Protein AF-A0A7S2HRG1-F1 (afdb_monomer_lite)

Radius of gyration: 26.43 Å; chains: 1; bounding box: 59×69×80 Å

Foldseek 3Di:
DLLVLLLVLLLVQLQPPPPLDDLVLCCVVVNPLCVVVVSQLSRLVVSLVVSVVQCPDPVNVPPVPPDPVSVVVSSVSSSLLSSLLRCVCQVVLLVLLQVLLVVCVVVLQVQLVLLVVLPDDDPVVVVVVVPDDDDDPDDPDPPPSPDPCSDPPHPVLVCSCCPPVRNSSNSSLVSNLVVLLLLLDAQVSVLVVLVVSLVSLLVVQVVCVVVVHDRDQSNPPVRDDSLVVVLVCLLPRNLSSLLSVCSSVVVCLSSLVSNLVNNVVSLVVCVVPVVDDPVVSVVSVVSSVVSVVSSVVSCVSSVNDDPDPDPPVPPPPPPPPPPPDDDDDDDDDDDDDDDDDD

Secondary structure (DSSP, 8-state):
-HHHHHHHHHHHHTTTT--S--HHHHHHTT-HHHHHTTTSSHHHHHHHHHHHHHHTSTT--TTTTS-HHHHHHHHHHHHHHHHTTSGGGHHHHHHHHHHHHHHTHHHHHHHHHHHHHHHSPPHHHHHHHHT--S-------------GGGPSSPHHHHHHHTSTTTHHHHHHHHHHHHHTTGGGS-HHHHHHHHHHHHHHHHHHHHHHHHTTPPPPGGG-TTT--HHHHHHHHIIIIIHHHHHHHHHHSGGGHHHHHHHHHHHHHHHHHHHHHS---HHHHHHHHHHHHHHHHHHHHHHHHTT-PPP-----------------------------------

InterPro domains:
  IPR002073 3'5'-cyclic nucleotide phosphodiesterase, catalytic domain [PF00233] (2-259)
  IPR002073 3'5'-cyclic nucleotide phosphodiesterase, catalytic domain [PS51845] (1-273)
  IPR003607 HD/PDEase domain [cd00077] (1-90)
  IPR023174 3'5'-cyclic nucleotide phosphodiesterase, conserved site [PS00126] (14-25)
  IPR036971 3'5'-cyclic nucleotide phosphodiesterase, catalytic domain superfamily [G3DSA:1.10.1300.10] (1-292)

pLDDT: mean 83.38, std 24.54, range [23.16, 98.81]

Sequence (342 aa):
NVERFALIVSAVCHDIGHPGLNNPFLVETSHDLAIRYNDRSPLENMHCARLFEIVSQPKSGVFDNLDKKEYKEARQVCIEAILHTDNKHHVECVRRLQMFGEMNSELLQRSQDLHLKSVRPGPDEEDAVLSRTFSDHGRQFDRQVSQPDMAWPPRELLDVMWSPEWRTPMRNALLHFADISNPVRPFEICKAWAVVILEEFFTQGDLAKQRGLPVVALHDREKTNLAFSQIGFIDFFAAPLVFAMVRVLSPLAELVEQLIANANAWAQEWRSEANASEEEFHNLMQRVRRLEDRAAHLLTVTGSGRRRSNITVTNSMALPGRRASYLGGSATRSRSRLSLES

Structure (mmCIF, N/CA/C/O backbone):
data_AF-A0A7S2HRG1-F1
#
_entry.id   AF-A0A7S2HRG1-F1
#
loop_
_atom_site.group_PDB
_atom_site.id
_atom_site.type_symbol
_atom_site.label_atom_id
_atom_site.label_alt_id
_atom_site.label_comp_id
_atom_site.label_asym_id
_atom_site.label_entity_id
_atom_site.label_seq_id
_atom_site.pdbx_PDB_ins_code
_atom_site.Cartn_x
_atom_site.Cartn_y
_atom_site.Cartn_z
_atom_site.occupancy
_atom_site.B_iso_or_equiv
_atom_site.auth_seq_id
_atom_site.auth_comp_id
_atom_site.auth_asym_id
_atom_site.auth_atom_id
_atom_site.pdbx_PDB_model_num
ATOM 1 N N . ASN A 1 1 ? -12.893 -4.429 21.451 1.00 82.88 1 ASN A N 1
ATOM 2 C CA . ASN A 1 1 ? -12.953 -5.598 20.545 1.00 82.88 1 ASN A CA 1
ATOM 3 C C . ASN A 1 1 ? -13.522 -5.199 19.179 1.00 82.88 1 ASN A C 1
ATOM 5 O O . ASN A 1 1 ? -12.907 -5.516 18.171 1.00 82.88 1 ASN A O 1
ATOM 9 N N . VAL A 1 2 ? -14.597 -4.398 19.150 1.00 95.19 2 VAL A N 1
ATOM 10 C CA . VAL A 1 2 ? -15.256 -3.854 17.941 1.00 95.19 2 VAL A CA 1
ATOM 11 C C . VAL A 1 2 ? -14.303 -3.276 16.888 1.00 95.19 2 VAL A C 1
ATOM 13 O O . VAL A 1 2 ? -14.357 -3.699 15.742 1.00 95.19 2 VAL A O 1
ATOM 16 N N . GLU A 1 3 ? -13.399 -2.362 17.252 1.00 94.62 3 GLU A N 1
ATOM 17 C CA . GLU A 1 3 ? -12.479 -1.743 16.280 1.00 94.62 3 GLU A CA 1
ATOM 18 C C . GLU A 1 3 ? -11.605 -2.758 15.525 1.00 94.62 3 GLU A C 1
ATOM 20 O O . GLU A 1 3 ? -11.459 -2.659 14.311 1.00 94.62 3 GLU A O 1
ATOM 25 N N . ARG A 1 4 ? -11.051 -3.760 16.223 1.00 94.88 4 ARG A N 1
ATOM 26 C CA . ARG A 1 4 ? -10.235 -4.810 15.586 1.00 94.88 4 ARG A CA 1
ATOM 27 C C . ARG A 1 4 ? -11.074 -5.639 14.621 1.00 94.88 4 ARG A C 1
ATOM 29 O O . ARG A 1 4 ? -10.639 -5.903 13.507 1.00 94.88 4 ARG A O 1
ATOM 36 N N . PHE A 1 5 ? -12.277 -6.017 15.048 1.00 96.88 5 PHE A N 1
ATOM 37 C CA . PHE A 1 5 ? -13.221 -6.749 14.210 1.00 96.88 5 PHE A CA 1
ATOM 38 C C . PHE A 1 5 ? -13.592 -5.955 12.951 1.00 96.88 5 PHE A C 1
ATOM 40 O O . PHE A 1 5 ? -13.484 -6.472 11.844 1.00 96.88 5 PHE A O 1
ATOM 47 N N . ALA A 1 6 ? -13.935 -4.676 13.108 1.00 97.81 6 ALA A N 1
ATOM 48 C CA . ALA A 1 6 ? -14.248 -3.782 12.001 1.00 97.81 6 ALA A CA 1
ATOM 49 C C . ALA A 1 6 ? -13.066 -3.615 11.034 1.00 97.81 6 ALA A C 1
ATOM 51 O O . ALA A 1 6 ? -13.270 -3.626 9.824 1.00 97.81 6 ALA A O 1
ATOM 52 N N . LEU A 1 7 ? -11.827 -3.531 11.533 1.00 97.62 7 LEU A N 1
ATOM 53 C CA . LEU A 1 7 ? -10.639 -3.447 10.680 1.00 97.62 7 LEU A CA 1
ATOM 54 C C . LEU A 1 7 ? -10.422 -4.724 9.852 1.00 97.62 7 LEU A C 1
ATOM 56 O O . LEU A 1 7 ? -10.063 -4.636 8.683 1.00 97.62 7 LEU A O 1
ATOM 60 N N . ILE A 1 8 ? -10.696 -5.903 10.421 1.00 97.88 8 ILE A N 1
ATOM 61 C CA . ILE A 1 8 ? -10.645 -7.177 9.683 1.00 97.88 8 ILE A CA 1
ATOM 62 C C . ILE A 1 8 ? -11.725 -7.210 8.597 1.00 97.88 8 ILE A C 1
ATOM 64 O O . ILE A 1 8 ? -11.431 -7.556 7.456 1.00 97.88 8 ILE A O 1
ATOM 68 N N . VAL A 1 9 ? -12.958 -6.802 8.918 1.00 97.81 9 VAL A N 1
ATOM 69 C CA . VAL A 1 9 ? -14.033 -6.690 7.916 1.00 97.81 9 VAL A CA 1
ATOM 70 C C . VAL A 1 9 ? -13.646 -5.699 6.812 1.00 97.81 9 VAL A C 1
ATOM 72 O O . VAL A 1 9 ? -13.860 -5.983 5.636 1.00 97.81 9 VAL A O 1
ATOM 75 N N . SER A 1 10 ? -13.016 -4.579 7.179 1.00 98.50 10 SER A N 1
ATOM 76 C CA . SER A 1 10 ? -12.501 -3.585 6.229 1.00 98.50 10 SER A CA 1
ATOM 77 C C . SER A 1 10 ? -11.474 -4.200 5.290 1.00 98.50 10 SER A C 1
ATOM 79 O O . SER A 1 10 ? -11.606 -4.046 4.086 1.00 98.50 10 SER A O 1
ATOM 81 N N . ALA A 1 11 ? -10.507 -4.957 5.816 1.00 98.38 11 ALA A N 1
ATOM 82 C CA . ALA A 1 11 ? -9.491 -5.622 5.005 1.00 98.38 11 ALA A CA 1
ATOM 83 C C . ALA A 1 11 ? -10.101 -6.580 3.972 1.00 98.38 11 ALA A C 1
ATOM 85 O O . ALA A 1 11 ? -9.680 -6.587 2.820 1.00 98.38 11 ALA A O 1
ATOM 86 N N . VAL A 1 12 ? -11.134 -7.336 4.355 1.00 97.69 12 VAL A N 1
ATOM 87 C CA . VAL A 1 12 ? -11.845 -8.244 3.438 1.00 97.69 12 VAL A CA 1
ATOM 88 C C . VAL A 1 12 ? -12.616 -7.482 2.353 1.00 97.69 12 VAL A C 1
ATOM 90 O O . VAL A 1 12 ? -12.783 -7.995 1.250 1.00 97.69 12 VAL A O 1
ATOM 93 N N . CYS A 1 13 ? -13.098 -6.275 2.653 1.00 98.06 13 CYS A N 1
ATOM 94 C CA . CYS A 1 13 ? -14.043 -5.558 1.797 1.00 98.06 13 CYS A CA 1
ATOM 95 C C . CYS A 1 13 ? -13.468 -4.316 1.109 1.00 98.06 13 CYS A C 1
ATOM 97 O O . CYS A 1 13 ? -14.214 -3.664 0.384 1.00 98.06 13 CYS A O 1
ATOM 99 N N . HIS A 1 14 ? -12.200 -3.963 1.334 1.00 98.50 14 HIS A N 1
ATOM 100 C CA . HIS A 1 14 ? -11.664 -2.671 0.895 1.00 98.50 14 HIS A CA 1
ATOM 101 C C . HIS A 1 14 ? -11.701 -2.471 -0.624 1.00 98.50 14 HIS A C 1
ATOM 103 O O . HIS A 1 14 ? -11.903 -1.337 -1.026 1.00 98.50 14 HIS A O 1
ATOM 109 N N . ASP A 1 15 ? -11.649 -3.554 -1.412 1.00 98.56 15 ASP A N 1
ATOM 110 C CA . ASP A 1 15 ? -11.740 -3.552 -2.885 1.00 98.56 15 ASP A CA 1
ATOM 111 C C . ASP A 1 15 ? -13.003 -4.251 -3.432 1.00 98.56 15 ASP A C 1
ATOM 113 O O . ASP A 1 15 ? -13.085 -4.669 -4.593 1.00 98.56 15 ASP A O 1
ATOM 117 N N . ILE A 1 16 ? -14.041 -4.431 -2.609 1.00 98.00 16 ILE A N 1
ATOM 118 C CA . ILE A 1 16 ? -15.222 -5.196 -3.026 1.00 98.00 16 ILE A CA 1
ATOM 119 C C . ILE A 1 16 ? -15.923 -4.563 -4.240 1.00 98.00 16 ILE A C 1
ATOM 121 O O . ILE A 1 16 ? -16.372 -3.418 -4.209 1.00 98.00 16 ILE A O 1
ATOM 125 N N . GLY A 1 17 ? -16.067 -5.340 -5.316 1.00 97.12 17 GLY A N 1
ATOM 126 C CA . GLY A 1 17 ? -16.706 -4.883 -6.553 1.00 97.12 17 GLY A CA 1
ATOM 127 C C . GLY A 1 17 ? -15.825 -4.007 -7.449 1.00 97.12 17 GLY A C 1
ATOM 128 O O . GLY A 1 17 ? -16.376 -3.325 -8.313 1.00 97.12 17 GLY A O 1
ATOM 129 N N . HIS A 1 18 ? -14.500 -4.001 -7.250 1.00 98.12 18 HIS A N 1
ATOM 130 C CA . HIS A 1 18 ? -13.553 -3.266 -8.093 1.00 98.12 18 HIS A CA 1
ATOM 131 C C . HIS A 1 18 ? -13.719 -3.621 -9.589 1.00 98.12 18 HIS A C 1
ATOM 133 O O . HIS A 1 18 ? -13.769 -4.804 -9.933 1.00 98.12 18 HIS A O 1
ATOM 139 N N . PRO A 1 19 ? -13.823 -2.626 -10.494 1.00 97.62 19 PRO A N 1
ATOM 140 C CA . PRO A 1 19 ? -14.056 -2.858 -11.922 1.00 97.62 19 PRO A CA 1
ATOM 141 C C . PRO A 1 19 ? -12.772 -3.110 -12.731 1.00 97.62 19 PRO A C 1
ATOM 143 O O . PRO A 1 19 ? -12.849 -3.233 -13.950 1.00 97.62 19 PRO A O 1
ATOM 146 N N . GLY A 1 20 ? -11.605 -3.134 -12.081 1.00 97.19 20 GLY A N 1
ATOM 147 C CA . GLY A 1 20 ? -10.302 -3.203 -12.751 1.00 97.19 20 GLY A CA 1
ATOM 148 C C . GLY A 1 20 ? -9.879 -1.874 -13.385 1.00 97.19 20 GLY A C 1
ATOM 149 O O . GLY A 1 20 ? -9.202 -1.864 -14.409 1.00 97.19 20 GLY A O 1
ATOM 150 N N . LEU A 1 21 ? -10.355 -0.750 -12.833 1.00 97.06 21 LEU A N 1
ATOM 151 C CA . LEU A 1 21 ? -10.049 0.603 -13.298 1.00 97.06 21 LEU A CA 1
ATOM 152 C C . LEU A 1 21 ? -9.655 1.476 -12.113 1.00 97.06 21 LEU A C 1
ATOM 154 O O . LEU A 1 21 ? -10.248 1.341 -11.051 1.00 97.06 21 LEU A O 1
ATOM 158 N N . ASN A 1 22 ? -8.741 2.421 -12.311 1.00 97.44 22 ASN A N 1
ATOM 159 C CA . ASN A 1 22 ? -8.308 3.351 -11.272 1.00 97.44 22 ASN A CA 1
ATOM 160 C C . ASN A 1 22 ? -9.153 4.638 -11.219 1.00 97.44 22 ASN A C 1
ATOM 162 O O . ASN A 1 22 ? -9.774 5.050 -12.202 1.00 97.44 22 ASN A O 1
ATOM 166 N N . ASN A 1 23 ? -9.137 5.310 -10.062 1.00 98.12 23 ASN A N 1
ATOM 167 C CA . ASN A 1 23 ? -9.877 6.557 -9.836 1.00 98.12 23 ASN A CA 1
ATOM 168 C C . ASN A 1 23 ? -9.623 7.633 -10.923 1.00 98.12 23 ASN A C 1
ATOM 170 O O . ASN A 1 23 ? -10.609 8.154 -11.448 1.00 98.12 23 ASN A O 1
ATOM 174 N N . PRO A 1 24 ? -8.371 7.954 -11.328 1.00 97.06 24 PRO A N 1
ATOM 175 C CA . PRO A 1 24 ? -8.119 8.909 -12.414 1.00 97.06 24 PRO A CA 1
ATOM 176 C C . PRO A 1 24 ? -8.825 8.571 -13.732 1.00 97.06 24 PRO A C 1
ATOM 178 O O . PRO A 1 24 ? -9.400 9.454 -14.362 1.00 97.06 24 PRO A O 1
ATOM 181 N N . PHE A 1 25 ? -8.829 7.298 -14.137 1.00 97.25 25 PHE A N 1
ATOM 182 C CA . PHE A 1 25 ? -9.504 6.860 -15.357 1.00 97.25 25 PHE A CA 1
ATOM 183 C C . PHE A 1 25 ? -11.027 7.013 -15.255 1.00 97.25 25 PHE A C 1
ATOM 185 O O . PHE A 1 25 ? -11.675 7.434 -16.216 1.00 97.25 25 PHE A O 1
ATOM 192 N N . LEU A 1 26 ? -11.612 6.708 -14.090 1.00 98.06 26 LEU A N 1
ATOM 193 C CA . LEU A 1 26 ? -13.045 6.908 -13.855 1.00 98.06 26 LEU A CA 1
ATOM 194 C C . LEU A 1 26 ? -13.442 8.383 -13.992 1.00 98.06 26 LEU A C 1
ATOM 196 O O . LEU A 1 26 ? -14.474 8.674 -14.592 1.00 98.06 26 LEU A O 1
ATOM 200 N N . VAL A 1 27 ? -12.621 9.295 -13.464 1.00 97.38 27 VAL A N 1
ATOM 201 C CA . VAL A 1 27 ? -12.847 10.747 -13.551 1.00 97.38 27 VAL A CA 1
ATOM 202 C C . VAL A 1 27 ? -12.727 11.230 -14.996 1.00 97.38 27 VAL A C 1
ATOM 204 O O . VAL A 1 27 ? -13.659 11.843 -15.512 1.00 97.38 27 VAL A O 1
ATOM 207 N N . GLU A 1 28 ? -11.638 10.880 -15.686 1.00 96.38 28 GLU A N 1
ATOM 208 C CA . GLU A 1 28 ? -11.394 11.293 -17.079 1.00 96.38 28 GLU A CA 1
ATOM 209 C C . GLU A 1 28 ? -12.514 10.832 -18.024 1.00 96.38 28 GLU A C 1
ATOM 211 O O . GLU A 1 28 ? -12.914 11.539 -18.946 1.00 96.38 28 GLU A O 1
ATOM 216 N N . THR A 1 29 ? -13.070 9.645 -17.775 1.00 96.31 29 THR A N 1
ATOM 217 C CA . THR A 1 29 ? -14.143 9.074 -18.600 1.00 96.31 29 THR A CA 1
ATOM 218 C C . THR A 1 29 ? -15.549 9.474 -18.163 1.00 96.31 29 THR A C 1
ATOM 220 O O . THR A 1 29 ? -16.513 8.981 -18.750 1.00 96.31 29 THR A O 1
ATOM 223 N N . SER A 1 30 ? -15.690 10.347 -17.155 1.00 97.25 30 SER A N 1
ATOM 224 C CA . SER A 1 30 ? -16.987 10.710 -16.561 1.00 97.25 30 SER A CA 1
ATOM 225 C C . SER A 1 30 ? -17.821 9.479 -16.185 1.00 97.25 30 SER A C 1
ATOM 227 O O . SER A 1 30 ? -19.027 9.423 -16.416 1.00 97.25 30 SER A O 1
ATOM 229 N N . HIS A 1 31 ? -17.165 8.453 -15.642 1.00 98.00 31 HIS A N 1
ATOM 230 C CA . HIS A 1 31 ? -17.820 7.216 -15.244 1.00 98.00 31 HIS A CA 1
ATOM 231 C C . HIS A 1 31 ? -18.877 7.482 -14.158 1.00 98.00 31 HIS A C 1
ATOM 233 O O . HIS A 1 31 ? -18.674 8.326 -13.285 1.00 98.00 31 HIS A O 1
ATOM 239 N N . ASP A 1 32 ? -19.964 6.704 -14.133 1.00 98.25 32 ASP A N 1
ATOM 240 C CA . ASP A 1 32 ? -21.071 6.874 -13.176 1.00 98.25 32 ASP A CA 1
ATOM 241 C C . ASP A 1 32 ? -20.614 6.955 -11.712 1.00 98.25 32 ASP A C 1
ATOM 243 O O . ASP A 1 32 ? -21.184 7.699 -10.915 1.00 98.25 32 ASP A O 1
ATOM 247 N N . LEU A 1 33 ? -19.578 6.192 -11.344 1.00 98.38 33 LEU A N 1
ATOM 248 C CA . LEU A 1 33 ? -18.979 6.245 -10.004 1.00 98.38 33 LEU A CA 1
ATOM 249 C C . LEU A 1 33 ? -18.294 7.588 -9.724 1.00 98.38 33 LEU A C 1
ATOM 251 O O . LEU A 1 33 ? -18.457 8.123 -8.630 1.00 98.38 33 LEU A O 1
ATOM 255 N N . ALA A 1 34 ? -17.560 8.136 -10.694 1.00 98.44 34 ALA A N 1
ATOM 256 C CA . ALA A 1 34 ? -16.901 9.431 -10.553 1.00 98.44 34 ALA A CA 1
ATOM 257 C C . ALA A 1 34 ? -17.935 10.548 -10.376 1.00 98.44 34 ALA A C 1
ATOM 259 O O . ALA A 1 34 ? -17.867 11.293 -9.401 1.00 98.44 34 ALA A O 1
ATOM 260 N N . ILE A 1 35 ? -18.986 10.551 -11.207 1.00 98.38 35 ILE A N 1
ATOM 261 C CA . ILE A 1 35 ? -20.114 11.486 -11.087 1.00 98.38 35 ILE A CA 1
ATOM 262 C C . ILE A 1 35 ? -20.800 11.341 -9.722 1.00 98.38 35 ILE A C 1
ATOM 264 O O . ILE A 1 35 ? -20.992 12.323 -9.006 1.00 98.38 35 ILE A O 1
ATOM 268 N N . ARG A 1 36 ? -21.149 10.110 -9.323 1.00 98.44 36 ARG A N 1
ATOM 269 C CA . ARG A 1 36 ? -21.868 9.831 -8.068 1.00 98.44 36 ARG A CA 1
ATOM 270 C C . ARG A 1 36 ? -21.105 10.298 -6.832 1.00 98.44 36 ARG A C 1
ATOM 272 O O . ARG A 1 36 ? -21.725 10.784 -5.887 1.00 98.44 36 ARG A O 1
ATOM 279 N N . TYR A 1 37 ? -19.785 10.136 -6.831 1.00 98.38 37 TYR A N 1
ATOM 280 C CA . TY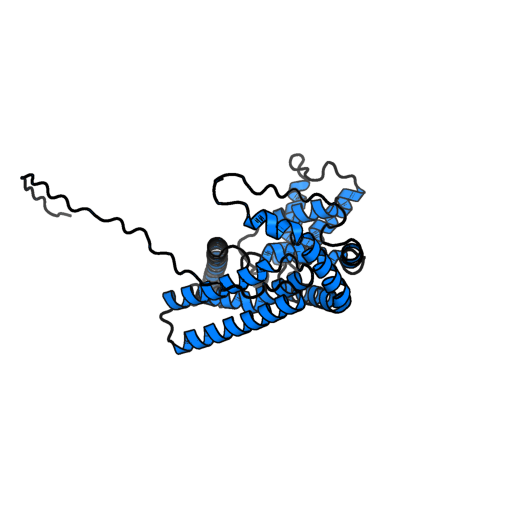R A 1 37 ? -18.925 10.488 -5.701 1.00 98.38 37 TYR A CA 1
ATOM 281 C C . TYR A 1 37 ? -18.157 11.797 -5.908 1.00 98.38 37 TYR A C 1
ATOM 283 O O . TYR A 1 37 ? -17.271 12.118 -5.116 1.00 98.38 37 TYR A O 1
ATOM 291 N N . ASN A 1 38 ? -18.555 12.600 -6.900 1.00 98.25 38 ASN A N 1
ATOM 292 C CA . ASN A 1 38 ? -18.013 13.930 -7.183 1.00 98.25 38 ASN A CA 1
ATOM 293 C C . ASN A 1 38 ? -16.477 13.926 -7.266 1.00 98.25 38 ASN A C 1
ATOM 295 O O . ASN A 1 38 ? -15.819 14.745 -6.621 1.00 98.25 38 ASN A O 1
ATOM 299 N N . ASP A 1 39 ? -15.922 12.939 -7.972 1.00 98.31 39 ASP A N 1
ATOM 300 C CA . ASP A 1 39 ? -14.485 12.725 -8.196 1.00 98.31 39 ASP A CA 1
ATOM 301 C C . ASP A 1 39 ? -13.643 12.515 -6.919 1.00 98.31 39 ASP A C 1
ATOM 303 O O . ASP A 1 39 ? -12.411 12.510 -6.953 1.00 98.31 39 ASP A O 1
ATOM 307 N N . ARG A 1 40 ? -14.281 12.315 -5.758 1.00 97.69 40 ARG A N 1
ATOM 308 C CA . ARG A 1 40 ? -13.602 12.147 -4.465 1.00 97.69 40 ARG A CA 1
ATOM 309 C C . ARG A 1 40 ? -13.586 10.685 -4.051 1.00 97.69 40 ARG A C 1
ATOM 311 O O . ARG A 1 40 ? -14.569 10.206 -3.500 1.00 97.69 40 ARG A O 1
ATOM 318 N N . SER A 1 41 ? -12.456 10.009 -4.261 1.00 98.06 41 SER A N 1
ATOM 319 C CA . SER A 1 41 ? -12.304 8.568 -3.976 1.00 98.06 41 SER A CA 1
ATOM 320 C C . SER A 1 41 ? -13.484 7.728 -4.501 1.00 98.06 41 SER A C 1
ATOM 322 O O . SER A 1 41 ? -14.197 7.119 -3.693 1.00 98.06 41 SER A O 1
ATOM 324 N N . PRO A 1 42 ? -13.802 7.774 -5.815 1.00 98.69 42 PRO A N 1
ATOM 325 C CA . PRO A 1 42 ? -14.962 7.059 -6.346 1.00 98.69 42 PRO A CA 1
ATOM 326 C C . PRO A 1 42 ? -15.005 5.565 -6.005 1.00 98.69 42 PRO A C 1
ATOM 328 O O . PRO A 1 42 ? -16.067 5.059 -5.637 1.00 98.69 42 PRO A O 1
ATOM 331 N N . LEU A 1 43 ? -13.871 4.868 -6.108 1.00 98.81 43 LEU A N 1
ATOM 332 C CA . LEU A 1 43 ? -13.765 3.438 -5.817 1.00 98.81 43 LEU A CA 1
ATOM 333 C C . LEU A 1 43 ? -13.953 3.153 -4.330 1.00 98.81 43 LEU A C 1
ATOM 335 O O . LEU A 1 43 ? -14.834 2.384 -3.964 1.00 98.81 43 LEU A O 1
ATOM 339 N N . GLU A 1 44 ? -13.233 3.848 -3.455 1.00 98.75 44 GLU A N 1
ATOM 340 C CA . GLU A 1 44 ? -13.265 3.574 -2.017 1.00 98.75 44 GLU A CA 1
ATOM 341 C C . GLU A 1 44 ? -14.638 3.902 -1.406 1.00 98.75 44 GLU A C 1
ATOM 343 O O . GLU A 1 44 ? -15.131 3.183 -0.529 1.00 98.75 44 GLU A O 1
ATOM 348 N N . ASN A 1 45 ? -15.326 4.932 -1.917 1.00 98.69 45 ASN A N 1
ATOM 349 C CA . ASN A 1 45 ? -16.723 5.187 -1.558 1.00 98.69 45 ASN A CA 1
ATOM 350 C C . ASN A 1 45 ? -17.669 4.085 -2.057 1.00 98.69 45 ASN A C 1
ATOM 352 O O . ASN A 1 45 ? -18.615 3.726 -1.349 1.00 98.69 45 ASN A O 1
ATOM 356 N N . MET A 1 46 ? -17.431 3.549 -3.257 1.00 98.69 46 MET A N 1
ATOM 357 C CA . MET A 1 46 ? -18.196 2.426 -3.796 1.00 98.69 46 MET A CA 1
ATOM 358 C C . MET A 1 46 ? -17.989 1.162 -2.953 1.00 98.69 46 MET A C 1
ATOM 360 O O . MET A 1 46 ? -18.981 0.547 -2.561 1.00 98.69 46 MET A O 1
ATOM 364 N N . HIS A 1 47 ? -16.749 0.829 -2.584 1.00 98.75 47 HIS A N 1
ATOM 365 C CA . HIS A 1 47 ? -16.420 -0.308 -1.718 1.00 98.75 47 HIS A CA 1
ATOM 366 C C . HIS A 1 47 ? -17.128 -0.199 -0.359 1.00 98.75 47 HIS A C 1
ATOM 368 O O . HIS A 1 47 ? -17.797 -1.140 0.080 1.00 98.75 47 HIS A O 1
ATOM 374 N N . CYS A 1 48 ? -17.107 0.990 0.259 1.00 98.56 48 CYS A N 1
ATOM 375 C CA . CYS A 1 48 ? -17.875 1.273 1.475 1.00 98.56 48 CYS A CA 1
ATOM 376 C C . CYS A 1 48 ? -19.383 1.064 1.274 1.00 98.56 48 CYS A C 1
ATOM 378 O O . CYS A 1 48 ? -20.037 0.402 2.083 1.00 98.56 48 CYS A O 1
ATOM 380 N N . ALA A 1 49 ? -19.958 1.641 0.216 1.00 98.25 49 ALA A N 1
ATOM 381 C CA . ALA A 1 49 ? -21.386 1.529 -0.061 1.00 98.25 49 ALA A CA 1
ATOM 382 C C . ALA A 1 49 ? -21.801 0.066 -0.267 1.00 98.25 49 ALA A C 1
ATOM 384 O O . ALA A 1 49 ? -22.791 -0.377 0.314 1.00 98.25 49 ALA A O 1
ATOM 385 N N . ARG A 1 50 ? -21.004 -0.695 -1.022 1.00 98.00 50 ARG A N 1
ATOM 386 C CA . ARG A 1 50 ? -21.244 -2.105 -1.321 1.00 98.00 50 ARG A CA 1
ATOM 387 C C . ARG A 1 50 ? -21.163 -2.988 -0.078 1.00 98.00 50 ARG A C 1
ATOM 389 O O . ARG A 1 50 ? -22.038 -3.832 0.105 1.00 98.00 50 ARG A O 1
ATOM 396 N N . LEU A 1 51 ? -20.175 -2.775 0.795 1.00 97.75 51 LEU A N 1
ATOM 397 C CA . LEU A 1 51 ? -20.098 -3.462 2.089 1.00 97.75 51 LEU A CA 1
ATOM 398 C C . LEU A 1 51 ? -21.420 -3.317 2.857 1.00 97.75 51 LEU A C 1
ATOM 400 O O . LEU A 1 51 ? -22.007 -4.308 3.288 1.00 97.75 51 LEU A O 1
ATOM 404 N N . PHE A 1 52 ? -21.925 -2.091 2.996 1.00 97.25 52 PHE A N 1
ATOM 405 C CA . PHE A 1 52 ? -23.132 -1.858 3.789 1.00 97.25 52 PHE A CA 1
ATOM 406 C C . PHE A 1 52 ? -24.438 -2.200 3.073 1.00 97.25 52 PHE A C 1
ATOM 408 O O . PHE A 1 52 ? -25.421 -2.498 3.747 1.00 97.25 52 PHE A O 1
ATOM 415 N N . GLU A 1 53 ? -24.451 -2.225 1.741 1.00 96.19 53 GLU A N 1
ATOM 416 C CA . GLU A 1 53 ? -25.535 -2.832 0.967 1.00 96.19 53 GLU A CA 1
ATOM 417 C C . GLU A 1 53 ? -25.641 -4.329 1.289 1.00 96.19 53 GLU A C 1
ATOM 419 O O . GLU A 1 53 ? -26.720 -4.802 1.640 1.00 96.19 53 GLU A O 1
ATOM 424 N N . ILE A 1 54 ? -24.525 -5.065 1.245 1.00 95.50 54 ILE A N 1
ATOM 425 C CA . ILE A 1 54 ? -24.491 -6.507 1.533 1.00 95.50 54 ILE A CA 1
ATOM 426 C C . ILE A 1 54 ? -24.903 -6.780 2.978 1.00 95.50 54 ILE A C 1
ATOM 428 O O . ILE A 1 54 ? -25.789 -7.590 3.221 1.00 95.50 54 ILE A O 1
ATOM 432 N N . VAL A 1 55 ? -24.313 -6.065 3.934 1.00 94.44 55 VAL A N 1
ATOM 433 C CA . VAL A 1 55 ? -24.613 -6.218 5.367 1.00 94.44 55 VAL A CA 1
ATOM 434 C C . VAL A 1 55 ? -26.077 -5.913 5.700 1.00 94.44 55 VAL A C 1
ATOM 436 O O . VAL A 1 55 ? -26.607 -6.463 6.658 1.00 94.44 55 VAL A O 1
ATOM 439 N N . SER A 1 56 ? -26.752 -5.060 4.921 1.00 91.44 56 SER A N 1
ATOM 440 C CA . SER A 1 56 ? -28.179 -4.774 5.123 1.00 91.44 56 SER A CA 1
ATOM 441 C C . SER A 1 56 ? -29.102 -5.940 4.743 1.00 91.44 56 SER A C 1
ATOM 443 O O . SER A 1 56 ? -30.288 -5.929 5.081 1.00 91.44 56 SER A O 1
ATOM 445 N N . GLN A 1 57 ? -28.581 -6.954 4.046 1.00 94.44 57 GLN A N 1
ATOM 446 C CA . GLN A 1 57 ? -29.355 -8.121 3.645 1.00 94.44 57 GLN A CA 1
ATOM 447 C C . GLN A 1 57 ? -29.533 -9.084 4.832 1.00 94.44 57 GLN A C 1
ATOM 449 O O . GLN A 1 57 ? -28.550 -9.413 5.499 1.00 94.44 57 GLN A O 1
ATOM 454 N N . PRO A 1 58 ? -30.736 -9.657 5.048 1.00 89.06 58 PRO A N 1
ATOM 455 C CA . PRO A 1 58 ? -31.019 -10.520 6.204 1.00 89.06 58 PRO A CA 1
ATOM 456 C C . PRO A 1 58 ? -30.128 -11.762 6.357 1.00 89.06 58 PRO A C 1
ATOM 458 O O . PRO A 1 58 ? -30.123 -12.388 7.409 1.00 89.06 58 PRO A O 1
ATOM 461 N N . LYS A 1 59 ? -29.421 -12.173 5.297 1.00 90.06 59 LYS A N 1
ATOM 462 C CA . LYS A 1 59 ? -28.566 -13.371 5.285 1.00 90.06 59 LYS A CA 1
ATOM 463 C C . LYS A 1 59 ? -27.081 -13.070 5.531 1.00 90.06 59 LYS A C 1
ATOM 465 O O . LYS A 1 59 ? -26.287 -14.005 5.567 1.00 90.06 59 LYS A O 1
ATOM 470 N N . SER A 1 60 ? -26.700 -11.800 5.675 1.00 88.19 60 SER A N 1
ATOM 471 C CA . SER A 1 60 ? -25.300 -11.340 5.647 1.00 88.19 60 SER A CA 1
ATOM 472 C C . SER A 1 60 ? -24.921 -10.510 6.879 1.00 88.19 60 SER A C 1
ATOM 474 O O . SER A 1 60 ? -24.072 -9.620 6.815 1.00 88.19 60 SER A O 1
ATOM 476 N N . GLY A 1 61 ? -25.540 -10.824 8.014 1.00 85.69 61 GLY A N 1
ATOM 477 C CA . GLY A 1 61 ? -25.444 -10.099 9.276 1.00 85.69 61 GLY A CA 1
ATOM 478 C C . GLY A 1 61 ? -24.137 -10.280 10.051 1.00 85.69 61 GLY A C 1
ATOM 479 O O . GLY A 1 61 ? -24.134 -10.712 11.201 1.00 85.69 61 GLY A O 1
ATOM 480 N N . VAL A 1 62 ? -22.997 -9.922 9.451 1.00 94.12 62 VAL A N 1
ATOM 481 C CA . VAL A 1 62 ? -21.677 -9.976 10.118 1.00 94.12 62 VAL A CA 1
ATOM 482 C C . VAL A 1 62 ? -21.615 -9.105 11.386 1.00 94.12 62 VAL A C 1
ATOM 484 O O . VAL A 1 62 ? -20.780 -9.338 12.255 1.00 94.12 62 VAL A O 1
ATOM 487 N N . PHE A 1 63 ? -22.524 -8.133 11.522 1.00 95.62 63 PHE A N 1
ATOM 488 C CA . PHE A 1 63 ? -22.632 -7.237 12.674 1.00 95.62 63 PHE A CA 1
ATOM 489 C C . PHE A 1 63 ? -23.874 -7.479 13.553 1.00 95.62 63 PHE A C 1
ATOM 491 O O . PHE A 1 63 ? -24.127 -6.672 14.441 1.00 95.62 63 PHE A O 1
ATOM 498 N N . ASP A 1 64 ? -24.635 -8.562 13.355 1.00 93.75 64 ASP A N 1
ATOM 499 C CA . ASP A 1 64 ? -25.925 -8.781 14.045 1.00 93.75 64 ASP A CA 1
ATOM 500 C C . ASP A 1 64 ? -25.805 -8.887 15.571 1.00 93.75 64 ASP A C 1
ATOM 502 O O . ASP A 1 64 ? -26.738 -8.561 16.300 1.00 93.75 64 ASP A O 1
ATOM 506 N N . ASN A 1 65 ? -24.643 -9.326 16.059 1.00 93.44 65 ASN A N 1
ATOM 507 C CA . ASN A 1 65 ? -24.368 -9.451 17.491 1.00 93.44 65 ASN A CA 1
ATOM 508 C C . ASN A 1 65 ? -23.854 -8.151 18.131 1.00 93.44 65 ASN A C 1
ATOM 510 O O . ASN A 1 65 ? -23.550 -8.154 19.321 1.00 93.44 65 ASN A O 1
ATOM 514 N N . LEU A 1 66 ? -23.707 -7.069 17.359 1.00 96.12 66 LEU A N 1
ATOM 515 C CA . LEU A 1 66 ? -23.292 -5.771 17.882 1.00 96.12 66 LEU A CA 1
ATOM 516 C C . LEU A 1 66 ? -24.509 -4.981 18.352 1.00 96.12 66 LEU A C 1
ATOM 518 O O . LEU A 1 66 ? -25.522 -4.891 17.655 1.00 96.12 66 LEU A O 1
ATOM 522 N N . ASP A 1 67 ? -24.386 -4.332 19.507 1.00 96.81 67 ASP A N 1
ATOM 523 C CA . ASP A 1 67 ? -25.395 -3.361 19.908 1.00 96.81 67 ASP A CA 1
ATOM 524 C C . ASP A 1 67 ? -25.373 -2.114 18.994 1.00 96.81 67 ASP A C 1
ATOM 526 O O . ASP A 1 67 ? -24.491 -1.907 18.154 1.00 96.81 67 ASP A O 1
ATOM 530 N N . LYS A 1 68 ? -26.357 -1.222 19.153 1.00 96.94 68 LYS A N 1
ATOM 531 C CA . LYS A 1 68 ? -26.478 -0.018 18.313 1.00 96.94 68 LYS A CA 1
ATOM 532 C C . LYS A 1 68 ? -25.250 0.904 18.381 1.00 96.94 68 LYS A C 1
ATOM 534 O O . LYS A 1 68 ? -24.936 1.578 17.395 1.00 96.94 68 LYS A O 1
ATOM 539 N N . LYS A 1 69 ? -24.592 0.997 19.539 1.00 97.81 69 LYS A N 1
ATOM 540 C CA . LYS A 1 69 ? -23.400 1.829 19.744 1.00 97.81 69 LYS A CA 1
ATOM 541 C C . LYS A 1 69 ? -22.186 1.166 19.095 1.00 97.81 69 LYS A C 1
ATOM 543 O O . LYS A 1 69 ? -21.461 1.841 18.367 1.00 97.81 69 LYS A O 1
ATOM 548 N N . GLU A 1 70 ? -22.013 -0.132 19.306 1.00 97.75 70 GLU A N 1
ATOM 549 C CA . GLU A 1 70 ? -20.947 -0.935 18.712 1.00 97.75 70 GLU A CA 1
ATOM 550 C C . GLU A 1 70 ? -21.049 -0.971 17.186 1.00 97.75 70 GLU A C 1
ATOM 552 O O . GLU A 1 70 ? -20.052 -0.757 16.504 1.00 97.75 70 GLU A O 1
ATOM 557 N N . TYR A 1 71 ? -22.250 -1.141 16.626 1.00 97.19 71 TYR A N 1
ATOM 558 C CA . TYR A 1 71 ? -22.467 -1.074 15.181 1.00 97.19 71 TYR A CA 1
ATOM 559 C C . TYR A 1 71 ? -22.080 0.294 14.609 1.00 97.19 71 TYR A C 1
ATOM 561 O O . TYR A 1 71 ? -21.437 0.376 13.563 1.00 97.19 71 TYR A O 1
ATOM 569 N N . LYS A 1 72 ? -22.437 1.388 15.298 1.00 97.62 72 LYS A N 1
ATOM 570 C CA . LYS A 1 72 ? -22.061 2.742 14.870 1.00 97.62 72 LYS A CA 1
ATOM 571 C C . LYS A 1 72 ? -20.539 2.920 14.858 1.00 97.62 72 LYS A C 1
ATOM 573 O O . LYS A 1 72 ? -20.015 3.483 13.899 1.00 97.62 72 LYS A O 1
ATOM 578 N N . GLU A 1 73 ? -19.852 2.429 15.888 1.00 97.56 73 GLU A N 1
ATOM 579 C CA . GLU A 1 73 ? -18.387 2.437 15.967 1.00 97.56 73 GLU A CA 1
ATOM 580 C C . GLU A 1 73 ? -17.764 1.585 14.852 1.00 97.56 73 GLU A C 1
ATOM 582 O O . GLU A 1 73 ? -16.919 2.078 14.108 1.00 97.56 73 GLU A O 1
ATOM 587 N N . ALA A 1 74 ? -18.227 0.345 14.669 1.00 98.06 74 ALA A N 1
ATOM 588 C CA . ALA A 1 74 ? -17.746 -0.550 13.620 1.00 98.06 74 ALA A CA 1
ATOM 589 C C . ALA A 1 74 ? -17.919 0.064 12.229 1.00 98.06 74 ALA A C 1
ATOM 591 O O . ALA A 1 74 ? -16.990 0.053 11.420 1.00 98.06 74 ALA A O 1
ATOM 592 N N . ARG A 1 75 ? -19.090 0.656 11.965 1.00 98.06 75 ARG A N 1
ATOM 593 C CA . ARG A 1 75 ? -19.380 1.336 10.704 1.00 98.06 75 ARG A CA 1
ATOM 594 C C . ARG A 1 75 ? -18.423 2.496 10.458 1.00 98.06 75 ARG A C 1
ATOM 596 O O . ARG A 1 75 ? -17.910 2.620 9.350 1.00 98.06 75 ARG A O 1
ATOM 603 N N . GLN A 1 76 ? -18.188 3.330 11.469 1.00 98.12 76 GLN A N 1
ATOM 604 C CA . GLN A 1 76 ? -17.259 4.451 11.361 1.00 98.12 76 GLN A CA 1
ATOM 605 C C . GLN A 1 76 ? -15.837 3.966 11.060 1.00 98.12 76 GLN A C 1
ATOM 607 O O . GLN A 1 76 ? -15.212 4.471 10.132 1.00 98.12 76 GLN A O 1
ATOM 612 N N . VAL A 1 77 ? -15.363 2.947 11.784 1.00 98.19 77 VAL A N 1
ATOM 613 C CA . VAL A 1 77 ? -14.045 2.343 11.554 1.00 98.19 77 VAL A CA 1
ATOM 614 C C . VAL A 1 77 ? -13.922 1.814 10.126 1.00 98.19 77 VAL A C 1
ATOM 616 O O . VAL A 1 77 ? -12.924 2.105 9.476 1.00 98.19 77 VAL A O 1
ATOM 619 N N . CYS A 1 78 ? -14.931 1.092 9.623 1.00 98.62 78 CYS A N 1
ATOM 620 C CA . CYS A 1 78 ? -14.881 0.540 8.269 1.00 98.62 78 CYS A CA 1
ATOM 621 C C . CYS A 1 78 ? -14.795 1.626 7.200 1.00 98.62 78 CYS A C 1
ATOM 623 O O . CYS A 1 78 ? -13.951 1.550 6.314 1.00 98.62 78 CYS A O 1
ATOM 625 N N . ILE A 1 79 ? -15.642 2.654 7.303 1.00 98.56 79 ILE A N 1
ATOM 626 C CA . ILE A 1 79 ? -15.653 3.761 6.341 1.00 98.56 79 ILE A CA 1
ATOM 627 C C . ILE A 1 79 ? -14.310 4.491 6.359 1.00 98.56 79 ILE A C 1
ATOM 629 O O . ILE A 1 79 ? -13.718 4.724 5.312 1.00 98.56 79 ILE A O 1
ATOM 633 N N . GLU A 1 80 ? -13.808 4.838 7.545 1.00 97.94 80 GLU A N 1
ATOM 634 C CA . GLU A 1 80 ? -12.544 5.563 7.665 1.00 97.94 80 GLU A CA 1
ATOM 635 C C . GLU A 1 80 ? -11.352 4.745 7.157 1.00 97.94 80 GLU A C 1
ATOM 637 O O . GLU A 1 80 ? -10.484 5.315 6.500 1.00 97.94 80 GLU A O 1
ATOM 642 N N . ALA A 1 81 ? -11.303 3.444 7.461 1.00 98.38 81 ALA A N 1
ATOM 643 C CA . ALA A 1 81 ? -10.204 2.573 7.061 1.00 98.38 81 ALA A CA 1
ATOM 644 C C . ALA A 1 81 ? -10.192 2.331 5.545 1.00 98.38 81 ALA A C 1
ATOM 646 O O . ALA A 1 81 ? -9.149 2.515 4.928 1.00 98.38 81 ALA A O 1
ATOM 647 N N . ILE A 1 82 ? -11.342 1.992 4.945 1.00 98.75 82 ILE A N 1
ATOM 648 C CA . ILE A 1 82 ? -11.458 1.752 3.497 1.00 98.75 82 ILE A CA 1
ATOM 649 C C . ILE A 1 82 ? -11.191 3.040 2.710 1.00 98.75 82 ILE A C 1
ATOM 651 O O . ILE A 1 82 ? -10.438 3.023 1.753 1.00 98.75 82 ILE A O 1
ATOM 655 N N . LEU A 1 83 ? -11.716 4.198 3.129 1.00 98.50 83 LEU A N 1
ATOM 656 C CA . LEU A 1 83 ? -11.413 5.457 2.430 1.00 98.50 83 LEU A CA 1
ATOM 657 C C . LEU A 1 83 ? -9.918 5.818 2.448 1.00 98.50 83 LEU A C 1
ATOM 659 O O . LEU A 1 83 ? -9.461 6.550 1.575 1.00 98.50 83 LEU A O 1
ATOM 663 N N . HIS A 1 84 ? -9.158 5.329 3.431 1.00 97.88 84 HIS A N 1
ATOM 664 C CA . HIS A 1 84 ? -7.718 5.572 3.518 1.00 97.88 84 HIS A CA 1
ATOM 665 C C . HIS A 1 84 ? -6.863 4.620 2.675 1.00 97.88 84 HIS A C 1
ATOM 667 O O . HIS A 1 84 ? -5.660 4.865 2.604 1.00 97.88 84 HIS A O 1
ATOM 673 N N . THR A 1 85 ? -7.440 3.597 2.032 1.00 98.44 85 THR A N 1
ATOM 674 C CA . THR A 1 85 ? -6.707 2.780 1.046 1.00 98.44 85 THR A CA 1
ATOM 675 C C . THR A 1 85 ? -6.548 3.504 -0.294 1.00 98.44 85 THR A C 1
ATOM 677 O O . THR A 1 85 ? -5.700 3.126 -1.096 1.00 98.44 85 THR A O 1
ATOM 680 N N . ASP A 1 86 ? -7.267 4.616 -0.519 1.00 98.50 86 ASP A N 1
ATOM 681 C CA . ASP A 1 86 ? -7.013 5.495 -1.665 1.00 98.50 86 ASP A CA 1
ATOM 682 C C . ASP A 1 86 ? -5.558 5.987 -1.627 1.00 98.50 86 ASP A C 1
ATOM 684 O O . ASP A 1 86 ? -5.130 6.716 -0.721 1.00 98.50 86 ASP A O 1
ATOM 688 N N . ASN A 1 87 ? -4.797 5.631 -2.662 1.00 96.88 87 ASN A N 1
ATOM 689 C CA . ASN A 1 87 ? -3.375 5.932 -2.772 1.00 96.88 87 ASN A CA 1
ATOM 690 C C . ASN A 1 87 ? -3.040 7.433 -2.721 1.00 96.88 87 ASN A C 1
ATOM 692 O O . ASN A 1 87 ? -1.893 7.782 -2.424 1.00 96.88 87 ASN A O 1
ATOM 696 N N . LYS A 1 88 ? -4.005 8.349 -2.900 1.00 96.81 88 LYS A N 1
ATOM 697 C CA . LYS A 1 88 ? -3.784 9.784 -2.638 1.00 96.81 88 LYS A CA 1
ATOM 698 C C . LYS A 1 88 ? -3.397 10.076 -1.180 1.00 96.81 88 LYS A C 1
ATOM 700 O O . LYS A 1 88 ? -2.762 11.093 -0.905 1.00 96.81 88 LYS A O 1
ATOM 705 N N . HIS A 1 89 ? -3.772 9.202 -0.244 1.00 97.19 89 HIS A N 1
ATOM 706 C CA . HIS A 1 89 ? -3.444 9.317 1.176 1.00 97.19 89 HIS A CA 1
ATOM 707 C C . HIS A 1 89 ? -2.075 8.725 1.527 1.00 97.19 89 HIS A C 1
ATOM 709 O O . HIS A 1 89 ? -1.588 8.956 2.634 1.00 97.19 89 HIS A O 1
ATOM 715 N N . HIS A 1 90 ? -1.416 8.022 0.597 1.00 98.38 90 HIS A N 1
ATOM 716 C CA . HIS A 1 90 ? -0.161 7.315 0.851 1.00 98.38 90 HIS A CA 1
ATOM 717 C C . HIS A 1 90 ? 0.927 8.230 1.433 1.00 98.38 90 HIS A C 1
ATOM 719 O O . HIS A 1 90 ? 1.509 7.917 2.470 1.00 98.38 90 HIS A O 1
ATOM 725 N N . VAL A 1 91 ? 1.178 9.386 0.808 1.00 98.12 91 VAL A N 1
ATOM 726 C CA . VAL A 1 91 ? 2.239 10.313 1.247 1.00 98.12 91 VAL A CA 1
ATOM 727 C C . VAL A 1 91 ? 1.975 10.831 2.663 1.00 98.12 91 VAL A C 1
ATOM 729 O O . VAL A 1 91 ? 2.883 10.866 3.492 1.00 98.12 91 VAL A O 1
ATOM 732 N N . GLU A 1 92 ? 0.725 11.185 2.966 1.00 97.94 92 GLU A N 1
ATOM 733 C CA . GLU A 1 92 ? 0.332 11.625 4.306 1.00 97.94 92 GLU A CA 1
ATOM 734 C C . GLU A 1 92 ? 0.451 10.488 5.330 1.00 97.94 92 GLU A C 1
ATOM 736 O O . GLU A 1 92 ? 0.946 10.710 6.434 1.00 97.94 92 GLU A O 1
ATOM 741 N N . CYS A 1 93 ? 0.070 9.261 4.963 1.00 98.25 93 CYS A N 1
ATOM 742 C CA . CYS A 1 93 ? 0.228 8.077 5.808 1.00 98.25 93 CYS A CA 1
ATOM 743 C C . CYS A 1 93 ? 1.700 7.850 6.191 1.00 98.25 93 CYS A C 1
ATOM 745 O O . CYS A 1 93 ? 2.019 7.708 7.373 1.00 98.25 93 CYS A O 1
ATOM 747 N N . VAL A 1 94 ? 2.610 7.877 5.210 1.00 98.62 94 VAL A N 1
ATOM 748 C CA . VAL A 1 94 ? 4.059 7.745 5.443 1.00 98.62 94 VAL A CA 1
ATOM 749 C C . VAL A 1 94 ? 4.560 8.856 6.365 1.00 98.62 94 VAL A C 1
ATOM 751 O O . VAL A 1 94 ? 5.235 8.576 7.357 1.00 98.62 94 VAL A O 1
ATOM 754 N N . ARG A 1 95 ? 4.179 10.109 6.090 1.00 98.50 95 ARG A N 1
ATOM 755 C CA . ARG A 1 95 ? 4.577 11.274 6.891 1.00 98.50 95 ARG A CA 1
ATOM 756 C C . ARG A 1 95 ? 4.122 11.150 8.346 1.00 98.50 95 ARG A C 1
ATOM 758 O O . ARG A 1 95 ? 4.898 11.428 9.257 1.00 98.50 95 ARG A O 1
ATOM 765 N N . ARG A 1 96 ? 2.885 10.705 8.588 1.00 98.19 96 ARG A N 1
ATOM 766 C CA . ARG A 1 96 ? 2.348 10.493 9.942 1.00 98.19 96 ARG A CA 1
ATOM 767 C C . ARG A 1 96 ? 3.121 9.425 10.711 1.00 98.19 96 ARG A C 1
ATOM 769 O O . ARG A 1 96 ? 3.442 9.651 11.875 1.00 98.19 96 ARG A O 1
ATOM 776 N N . LEU A 1 97 ? 3.454 8.303 10.073 1.00 98.31 97 LEU A N 1
ATOM 777 C CA . LEU A 1 97 ? 4.272 7.252 10.691 1.00 98.31 97 LEU A CA 1
ATOM 778 C C . LEU A 1 97 ? 5.688 7.746 11.017 1.00 98.31 97 LEU A C 1
ATOM 780 O O . LEU A 1 97 ? 6.200 7.467 12.099 1.00 98.31 97 LEU A O 1
ATOM 784 N N . GLN A 1 98 ? 6.306 8.511 10.112 1.00 98.00 98 GLN A N 1
ATOM 785 C CA . GLN A 1 98 ? 7.624 9.113 10.340 1.00 98.00 98 GLN A CA 1
ATOM 786 C C . GLN A 1 98 ? 7.601 10.072 11.532 1.00 98.00 98 GLN A C 1
ATOM 788 O O . GLN A 1 98 ? 8.399 9.903 12.451 1.00 98.00 98 GLN A O 1
ATOM 793 N N . MET A 1 99 ? 6.630 10.991 11.576 1.00 98.06 99 MET A N 1
ATOM 794 C CA . MET A 1 99 ? 6.446 11.898 12.713 1.00 98.06 99 MET A CA 1
ATOM 795 C C . MET A 1 99 ? 6.277 11.138 14.029 1.00 98.06 99 MET A C 1
ATOM 797 O O . MET A 1 99 ? 6.945 11.457 15.010 1.00 98.06 99 MET A O 1
ATOM 801 N N . PHE A 1 100 ? 5.428 10.104 14.051 1.00 98.06 100 PHE A N 1
ATOM 802 C CA . PHE A 1 100 ? 5.260 9.266 15.236 1.00 98.06 100 PHE A CA 1
ATOM 803 C C . PHE A 1 100 ? 6.593 8.640 15.669 1.00 98.06 100 PHE A C 1
ATOM 805 O O . PHE A 1 100 ? 6.943 8.675 16.850 1.00 98.06 100 PHE A O 1
ATOM 812 N N . GLY A 1 101 ? 7.350 8.094 14.713 1.00 96.62 101 GLY A N 1
ATOM 813 C CA . GLY A 1 101 ? 8.645 7.465 14.953 1.00 96.62 101 GLY A CA 1
ATOM 814 C C . GLY A 1 101 ? 9.758 8.428 15.380 1.00 96.62 101 GLY A C 1
ATOM 815 O O . GLY A 1 101 ? 10.737 7.999 15.992 1.00 96.62 101 GLY A O 1
ATOM 816 N N . GLU A 1 102 ? 9.664 9.709 15.039 1.00 96.12 102 GLU A N 1
ATOM 817 C CA . GLU A 1 102 ? 10.598 10.754 15.471 1.00 96.12 102 GLU A CA 1
ATOM 818 C C . GLU A 1 102 ? 10.262 11.228 16.886 1.00 96.12 102 GLU A C 1
ATOM 820 O O . GLU A 1 102 ? 11.119 11.183 17.772 1.00 96.12 102 GLU A O 1
ATOM 825 N N . MET A 1 103 ? 8.994 11.580 17.119 1.00 96.88 103 MET A N 1
ATOM 826 C CA . MET A 1 103 ? 8.498 12.084 18.404 1.00 96.88 103 MET A CA 1
ATOM 827 C C . MET A 1 103 ? 8.625 11.062 19.539 1.00 96.88 103 MET A C 1
ATOM 829 O O . MET A 1 103 ? 8.798 11.450 20.689 1.00 96.88 103 MET A O 1
ATOM 833 N N . ASN A 1 104 ? 8.561 9.765 19.223 1.00 96.31 104 ASN A N 1
ATOM 834 C CA . ASN A 1 104 ? 8.575 8.680 20.209 1.00 96.31 104 ASN A CA 1
ATOM 835 C C . ASN A 1 104 ? 9.822 7.788 20.100 1.00 96.31 104 ASN A C 1
ATOM 837 O O . ASN A 1 104 ? 9.789 6.624 20.498 1.00 96.31 104 ASN A O 1
ATOM 841 N N . SER A 1 105 ? 10.922 8.309 19.548 1.00 93.81 105 SER A N 1
ATOM 842 C CA . SER A 1 105 ? 12.140 7.535 19.262 1.00 93.81 105 SER A CA 1
ATOM 843 C C . SER A 1 105 ? 12.717 6.806 20.486 1.00 93.81 105 SER A C 1
ATOM 845 O O . SER A 1 105 ? 13.006 5.613 20.401 1.00 93.81 105 SER A O 1
ATOM 847 N N . GLU A 1 106 ? 12.815 7.471 21.640 1.00 93.00 106 GLU A N 1
ATOM 848 C CA . GLU A 1 106 ? 13.300 6.854 22.886 1.00 93.00 106 GLU A CA 1
ATOM 849 C C . GLU A 1 106 ? 12.375 5.740 23.392 1.00 93.00 106 GLU A C 1
ATOM 851 O O . GLU A 1 106 ? 12.834 4.703 23.872 1.00 93.00 106 GLU A O 1
ATOM 856 N N . LEU A 1 107 ? 11.057 5.938 23.290 1.00 93.62 107 LEU A N 1
ATOM 857 C CA . LEU A 1 107 ? 10.067 4.940 23.691 1.00 93.62 107 LEU A CA 1
ATOM 858 C C . LEU A 1 107 ? 10.126 3.708 22.782 1.00 93.62 107 LEU A C 1
ATOM 860 O O . LEU A 1 107 ? 10.119 2.581 23.279 1.00 93.62 107 LEU A O 1
ATOM 864 N N . LEU A 1 108 ? 10.230 3.912 21.469 1.00 93.12 108 LEU A N 1
ATOM 865 C CA . LEU A 1 108 ? 10.363 2.836 20.488 1.00 93.12 108 LEU A CA 1
ATOM 866 C C . LEU A 1 108 ? 11.648 2.030 20.711 1.00 93.12 108 LEU A C 1
ATOM 868 O O . LEU A 1 108 ? 11.588 0.801 20.756 1.00 93.12 108 LEU A O 1
ATOM 872 N N . GLN A 1 109 ? 12.779 2.704 20.950 1.00 90.06 109 GLN A N 1
ATOM 873 C CA . GLN A 1 109 ? 14.051 2.038 21.240 1.00 90.06 109 GLN A CA 1
ATOM 874 C C . GLN A 1 109 ? 13.968 1.188 22.513 1.00 90.06 109 GLN A C 1
ATOM 876 O O . GLN A 1 109 ? 14.271 -0.004 22.481 1.00 90.06 109 GLN A O 1
ATOM 881 N N . ARG A 1 110 ? 13.497 1.774 23.624 1.00 89.88 110 ARG A N 1
ATOM 882 C CA . ARG A 1 110 ? 13.339 1.056 24.901 1.00 89.88 110 ARG A CA 1
ATOM 883 C C . ARG A 1 110 ? 12.423 -0.152 24.756 1.00 89.88 110 ARG A C 1
ATOM 885 O O . ARG A 1 110 ? 12.731 -1.226 25.269 1.00 89.88 110 ARG A O 1
ATOM 892 N N . SER A 1 111 ? 11.314 0.018 24.041 1.00 88.38 111 SER A N 1
ATOM 893 C CA . SER A 1 111 ? 10.378 -1.069 23.781 1.00 88.38 111 SER A CA 1
ATOM 894 C C . SER A 1 111 ? 11.096 -2.210 23.053 1.00 88.38 111 SER A C 1
ATOM 896 O O . SER A 1 111 ? 10.926 -3.377 23.408 1.00 88.38 111 SER A O 1
ATOM 898 N N . GLN A 1 112 ? 11.865 -1.898 22.007 1.00 85.94 112 GLN A N 1
ATOM 899 C CA . GLN A 1 112 ? 12.524 -2.912 21.187 1.00 85.94 112 GLN A CA 1
ATOM 900 C C . GLN A 1 112 ? 13.619 -3.648 21.960 1.00 85.94 112 GLN A C 1
ATOM 902 O O . GLN A 1 112 ? 13.739 -4.868 21.850 1.00 85.94 112 GLN A O 1
ATOM 907 N N . ASP A 1 113 ? 14.375 -2.939 22.798 1.00 84.88 113 ASP A N 1
ATOM 908 C CA . ASP A 1 113 ? 15.376 -3.549 23.673 1.00 84.88 113 ASP A CA 1
ATOM 909 C C . ASP A 1 113 ? 14.737 -4.554 24.646 1.00 84.88 113 ASP A C 1
ATOM 911 O O . ASP A 1 113 ? 15.305 -5.618 24.904 1.00 84.88 113 ASP A O 1
ATOM 915 N N . LEU A 1 114 ? 13.540 -4.248 25.165 1.00 82.50 114 LEU A N 1
ATOM 916 C CA . LEU A 1 114 ? 12.757 -5.181 25.983 1.00 82.50 114 LEU A CA 1
ATOM 917 C C . LEU A 1 114 ? 12.322 -6.406 25.171 1.00 82.50 114 LEU A C 1
ATOM 919 O O . LEU A 1 114 ? 12.513 -7.537 25.620 1.00 82.50 114 LEU A O 1
ATOM 923 N N . HIS A 1 115 ? 11.813 -6.201 23.953 1.00 82.44 115 HIS A N 1
ATOM 924 C CA . HIS A 1 115 ? 11.418 -7.299 23.074 1.00 82.44 115 HIS A CA 1
ATOM 925 C C . HIS A 1 115 ? 12.597 -8.232 22.754 1.00 82.44 115 HIS A C 1
ATOM 927 O O . HIS A 1 115 ? 12.491 -9.447 22.920 1.00 82.44 115 HIS A O 1
ATOM 933 N N . LEU A 1 116 ? 13.760 -7.686 22.389 1.00 79.00 116 LEU A N 1
ATOM 934 C CA . LEU A 1 116 ? 14.955 -8.479 22.089 1.00 79.00 116 LEU A CA 1
ATOM 935 C C . LEU A 1 116 ? 15.475 -9.262 23.300 1.00 79.00 116 LEU A C 1
ATOM 937 O O . LEU A 1 116 ? 16.021 -10.348 23.115 1.00 79.00 116 LEU A O 1
ATOM 941 N N . LYS A 1 117 ? 15.304 -8.752 24.526 1.00 78.62 117 LYS A N 1
ATOM 942 C CA . LYS A 1 117 ? 15.614 -9.502 25.756 1.00 78.62 117 LYS A CA 1
ATOM 943 C C . LYS A 1 117 ? 14.632 -10.648 26.005 1.00 78.62 117 LYS A C 1
ATOM 945 O O . LYS A 1 117 ? 15.044 -11.663 26.543 1.00 78.62 117 LYS A O 1
ATOM 950 N N . SER A 1 118 ? 13.370 -10.501 25.599 1.00 70.75 118 SER A N 1
ATOM 951 C CA . SER A 1 118 ? 12.338 -11.537 25.766 1.00 70.75 118 SER A CA 1
ATOM 952 C C . SER A 1 118 ? 12.459 -12.710 24.785 1.00 70.75 118 SER A C 1
ATOM 954 O O . SER A 1 118 ? 12.039 -13.818 25.098 1.00 70.75 118 SER A O 1
ATOM 956 N N . VAL A 1 119 ? 13.026 -12.472 23.596 1.00 66.94 119 VAL A N 1
ATOM 957 C CA . VAL A 1 119 ? 13.116 -13.473 22.515 1.00 66.94 119 VAL A CA 1
ATOM 958 C C . VAL A 1 119 ? 14.461 -14.215 22.508 1.00 66.94 119 VAL A C 1
ATOM 960 O O . VAL A 1 119 ? 14.565 -15.291 21.916 1.00 66.94 119 VAL A O 1
ATOM 963 N N . ARG A 1 120 ? 15.504 -13.667 23.146 1.00 59.62 120 ARG A N 1
ATOM 964 C CA . ARG A 1 120 ? 16.808 -14.337 23.259 1.00 59.62 120 ARG A CA 1
ATOM 965 C C . ARG A 1 120 ? 16.756 -15.409 24.357 1.00 59.62 120 ARG A C 1
ATOM 967 O O . ARG A 1 120 ? 16.353 -15.069 25.468 1.00 59.62 120 ARG A O 1
ATOM 974 N N . PRO A 1 121 ? 17.187 -16.656 24.084 1.00 51.03 121 PRO A N 1
ATOM 975 C CA . PRO A 1 121 ? 17.422 -17.623 25.151 1.00 51.03 121 PRO A CA 1
ATOM 976 C C . PRO A 1 121 ? 18.454 -17.050 26.130 1.00 51.03 121 PRO A C 1
ATOM 978 O O . PRO A 1 121 ? 19.382 -16.342 25.725 1.00 51.03 121 PRO A O 1
ATOM 981 N N . GLY A 1 122 ? 18.264 -17.304 27.425 1.00 49.28 122 GLY A N 1
ATOM 982 C CA . GLY A 1 122 ? 19.236 -16.907 28.443 1.00 49.28 122 GLY A CA 1
ATOM 983 C C . GLY A 1 122 ? 20.586 -17.610 28.233 1.00 49.28 122 GLY A C 1
ATOM 984 O O . GLY A 1 122 ? 20.638 -18.629 27.541 1.00 49.28 122 GLY A O 1
ATOM 985 N N . PRO A 1 123 ? 21.678 -17.119 28.847 1.00 53.59 123 PRO A N 1
ATOM 986 C CA . PRO A 1 123 ? 22.989 -17.771 28.762 1.00 53.59 123 PRO A CA 1
ATOM 987 C C . PRO A 1 123 ? 22.947 -19.254 29.181 1.00 53.59 123 PRO A C 1
ATOM 989 O O . PRO A 1 123 ? 23.654 -20.068 28.600 1.00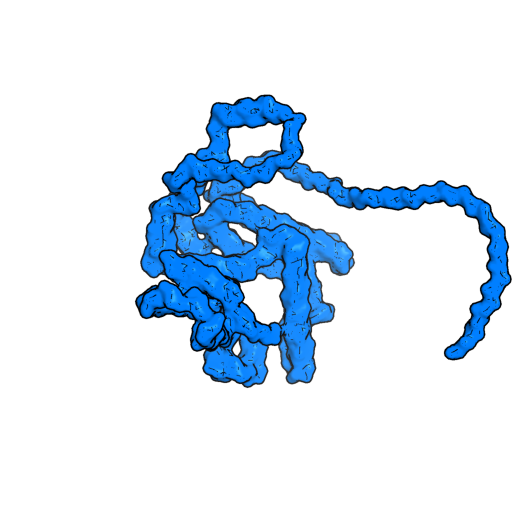 53.59 123 PRO A O 1
ATOM 992 N N . ASP A 1 124 ? 22.043 -19.628 30.094 1.00 51.72 124 ASP A N 1
ATOM 993 C CA . ASP A 1 124 ? 21.862 -21.017 30.543 1.00 51.72 124 ASP A CA 1
ATOM 994 C C . ASP A 1 124 ? 21.138 -21.919 29.513 1.00 51.72 124 ASP A C 1
ATOM 996 O O . ASP A 1 124 ? 21.227 -23.146 29.579 1.00 51.72 124 ASP A O 1
ATOM 1000 N N . GLU A 1 125 ? 20.419 -21.339 28.542 1.00 50.78 125 GLU A N 1
ATOM 1001 C CA . GLU A 1 125 ? 19.719 -22.076 27.478 1.00 50.78 125 GLU A CA 1
ATOM 1002 C C . GLU A 1 125 ? 20.569 -22.242 26.208 1.00 50.78 125 GLU A C 1
ATOM 1004 O O . GLU A 1 125 ? 20.390 -23.227 25.488 1.00 50.78 125 GLU A O 1
ATOM 1009 N N . GLU A 1 126 ? 21.520 -21.339 25.933 1.00 47.88 126 GLU A N 1
ATOM 1010 C CA . GLU A 1 126 ? 22.459 -21.486 24.806 1.00 47.88 126 GLU A CA 1
ATOM 1011 C C . GLU A 1 126 ? 23.335 -22.744 24.958 1.00 47.88 126 GLU A C 1
ATOM 1013 O O . GLU A 1 126 ? 23.488 -23.505 23.995 1.00 47.88 126 GLU A O 1
ATOM 1018 N N . ASP A 1 127 ? 23.805 -23.039 26.175 1.00 44.09 127 ASP A N 1
ATOM 1019 C CA . ASP A 1 127 ? 24.567 -24.261 26.478 1.00 44.09 127 ASP A CA 1
ATOM 1020 C C . ASP A 1 127 ? 23.706 -25.535 26.359 1.00 44.09 127 ASP A C 1
ATOM 1022 O O . ASP A 1 127 ? 24.175 -26.588 25.911 1.00 44.09 127 ASP A O 1
ATOM 1026 N N . ALA A 1 128 ? 22.411 -25.448 26.680 1.00 46.78 128 ALA A N 1
ATOM 1027 C CA . ALA A 1 128 ? 21.484 -26.571 26.557 1.00 46.78 128 ALA A CA 1
ATOM 1028 C C . ALA A 1 128 ? 21.137 -26.893 25.091 1.00 46.78 128 ALA A C 1
ATOM 1030 O O . ALA A 1 128 ? 20.997 -28.069 24.736 1.00 46.78 128 ALA A O 1
ATOM 1031 N N . VAL A 1 129 ? 21.029 -25.880 24.223 1.00 46.62 129 VAL A N 1
ATOM 1032 C CA . VAL A 1 129 ? 20.723 -26.047 22.790 1.00 46.62 129 VAL A CA 1
ATOM 1033 C C . VAL A 1 129 ? 21.909 -26.643 22.027 1.00 46.62 129 VAL A C 1
ATOM 1035 O O . VAL A 1 129 ? 21.703 -27.502 21.169 1.00 46.62 129 VAL A O 1
ATOM 1038 N N . LEU A 1 130 ? 23.145 -26.276 22.379 1.00 43.22 130 LEU A N 1
ATOM 1039 C CA . LEU A 1 130 ? 24.356 -26.839 21.767 1.00 43.22 130 LEU A CA 1
ATOM 1040 C C . LEU A 1 130 ? 24.586 -28.322 22.116 1.00 43.22 130 LEU A C 1
ATOM 1042 O O . LEU A 1 130 ? 25.289 -29.020 21.386 1.00 43.22 130 LEU A O 1
ATOM 1046 N N . SER A 1 131 ? 23.961 -28.828 23.186 1.00 40.97 131 SER A N 1
ATOM 1047 C CA . SER A 1 131 ? 24.076 -30.231 23.616 1.00 40.97 131 SER A CA 1
ATOM 1048 C C . SER A 1 131 ? 23.102 -31.206 22.930 1.00 40.97 131 SER A C 1
ATOM 1050 O O . SER A 1 131 ? 23.246 -32.421 23.075 1.00 40.97 131 SER A O 1
ATOM 1052 N N . ARG A 1 132 ? 22.112 -30.716 22.166 1.00 41.88 132 ARG A N 1
ATOM 1053 C CA . ARG A 1 132 ? 21.109 -31.570 21.505 1.00 41.88 132 ARG A CA 1
ATOM 1054 C C . ARG A 1 132 ? 21.527 -31.896 20.074 1.00 41.88 132 ARG A C 1
ATOM 1056 O O . ARG A 1 132 ? 21.227 -31.176 19.126 1.00 41.88 132 ARG A O 1
ATOM 1063 N N . THR A 1 133 ? 22.230 -33.012 19.925 1.00 35.56 133 THR A N 1
ATOM 1064 C CA . THR A 1 133 ? 22.581 -33.603 18.633 1.00 35.56 133 THR A CA 1
ATOM 1065 C C . THR A 1 133 ? 21.347 -34.035 17.834 1.00 35.56 133 THR A C 1
ATOM 1067 O O . THR A 1 133 ? 20.365 -34.559 18.357 1.00 35.56 133 THR A O 1
ATOM 1070 N N . PHE A 1 134 ? 21.447 -33.807 16.524 1.00 39.19 134 PHE A N 1
ATOM 1071 C CA . PHE A 1 134 ? 20.534 -34.189 15.449 1.00 39.19 134 PHE A CA 1
ATOM 1072 C C . PHE A 1 134 ? 19.945 -35.601 15.605 1.00 39.19 134 PHE A C 1
ATOM 1074 O O . PHE A 1 134 ? 20.595 -36.585 15.262 1.00 39.19 134 PHE A O 1
ATOM 1081 N N . SER A 1 135 ? 18.692 -35.700 16.054 1.00 36.03 135 SER A N 1
ATOM 1082 C CA . SER A 1 135 ? 17.799 -36.835 15.765 1.00 36.03 135 SER A CA 1
ATOM 1083 C C . SER A 1 135 ? 16.365 -36.557 16.230 1.00 36.03 135 SER A C 1
ATOM 1085 O O . SER A 1 135 ? 15.866 -37.204 17.136 1.00 36.03 135 SER A O 1
ATOM 1087 N N . ASP A 1 136 ? 15.671 -35.597 15.613 1.00 32.16 136 ASP A N 1
ATOM 1088 C CA . ASP A 1 136 ? 14.204 -35.682 15.547 1.00 32.16 136 ASP A CA 1
ATOM 1089 C C . ASP A 1 136 ? 13.692 -34.832 14.374 1.00 32.16 136 ASP A C 1
ATOM 1091 O O . ASP A 1 136 ? 13.591 -33.607 14.443 1.00 32.16 136 ASP A O 1
ATOM 1095 N N . HIS A 1 137 ? 13.439 -35.485 13.238 1.00 39.31 137 HIS A N 1
ATOM 1096 C CA . HIS A 1 137 ? 12.677 -34.887 12.146 1.00 39.31 137 HIS A CA 1
ATOM 1097 C C . HIS A 1 137 ? 11.194 -34.999 12.506 1.00 39.31 137 HIS A C 1
ATOM 1099 O O . HIS A 1 137 ? 10.641 -36.095 12.471 1.00 39.31 137 HIS A O 1
ATOM 1105 N N . GLY A 1 138 ? 10.548 -33.867 12.793 1.00 37.81 138 GLY A N 1
ATOM 1106 C CA . GLY A 1 138 ? 9.085 -33.777 12.768 1.00 37.81 138 GLY A CA 1
ATOM 1107 C C . GLY A 1 138 ? 8.399 -33.405 14.079 1.00 37.81 138 GLY A C 1
ATOM 1108 O O . GLY A 1 138 ? 7.493 -34.110 14.509 1.00 37.81 138 GLY A O 1
ATOM 1109 N N . ARG A 1 139 ? 8.726 -32.245 14.661 1.00 32.69 139 ARG A N 1
ATOM 1110 C CA . ARG A 1 139 ? 7.767 -31.505 15.496 1.00 32.69 139 ARG A CA 1
ATOM 1111 C C . ARG A 1 139 ? 7.749 -30.036 15.098 1.00 32.69 139 ARG A C 1
ATOM 1113 O O . ARG A 1 139 ? 8.758 -29.343 15.178 1.00 32.69 139 ARG A O 1
ATOM 1120 N N . GLN A 1 140 ? 6.588 -29.608 14.606 1.00 34.75 140 GLN A N 1
ATOM 1121 C CA . GLN A 1 140 ? 6.248 -28.215 14.352 1.00 34.75 140 GLN A CA 1
ATOM 1122 C C . GLN A 1 140 ? 6.545 -27.363 15.589 1.00 34.75 140 GLN A C 1
ATOM 1124 O O . GLN A 1 140 ? 6.309 -27.782 16.721 1.00 34.75 140 GLN A O 1
ATOM 1129 N N . PHE A 1 141 ? 7.079 -26.173 15.326 1.00 34.88 141 PHE A N 1
ATOM 1130 C CA . PHE A 1 141 ? 7.325 -25.102 16.279 1.00 34.88 141 PHE A CA 1
ATOM 1131 C C . PHE A 1 141 ? 6.048 -24.749 17.048 1.00 34.88 141 PHE A C 1
ATOM 1133 O O . PHE A 1 141 ? 5.264 -23.920 16.596 1.00 34.88 141 PHE A O 1
ATOM 1140 N N . ASP A 1 142 ? 5.874 -25.328 18.230 1.00 33.47 142 ASP A N 1
ATOM 1141 C CA . ASP A 1 142 ? 4.968 -24.795 19.241 1.00 33.47 142 ASP A CA 1
ATOM 1142 C C . ASP A 1 142 ? 5.828 -24.070 20.284 1.00 33.47 142 ASP A C 1
ATOM 1144 O O . ASP A 1 142 ? 6.217 -24.614 21.319 1.00 33.47 142 ASP A O 1
ATOM 1148 N N . ARG A 1 143 ? 6.254 -22.842 19.951 1.00 42.75 143 ARG A N 1
ATOM 1149 C CA . ARG A 1 143 ? 6.862 -21.943 20.940 1.00 42.75 143 ARG A CA 1
ATOM 1150 C C . ARG A 1 143 ? 5.732 -21.415 21.813 1.00 42.75 143 ARG A C 1
ATOM 1152 O O . ARG A 1 143 ? 5.101 -20.413 21.494 1.00 42.75 143 ARG A O 1
ATOM 1159 N N . GLN A 1 144 ? 5.506 -22.102 22.923 1.00 35.69 144 GLN A N 1
ATOM 1160 C CA . GLN A 1 144 ? 4.694 -21.637 24.038 1.00 35.69 144 GLN A CA 1
ATOM 1161 C C . GLN A 1 144 ? 5.281 -20.311 24.564 1.00 35.69 144 GLN A C 1
ATOM 1163 O O . GLN A 1 144 ? 6.196 -20.307 25.388 1.00 35.69 144 GLN A O 1
ATOM 1168 N N . VAL A 1 145 ? 4.790 -19.170 24.064 1.00 42.38 145 VAL A N 1
ATOM 1169 C CA . VAL A 1 145 ? 5.112 -17.833 24.595 1.00 42.38 145 VAL A CA 1
ATOM 1170 C C . VAL A 1 145 ? 4.449 -17.714 25.966 1.00 42.38 145 VAL A C 1
ATOM 1172 O O . VAL A 1 145 ? 3.317 -17.263 26.110 1.00 42.38 145 VAL A O 1
ATOM 1175 N N . SER A 1 146 ? 5.145 -18.210 26.982 1.00 38.62 146 SER A N 1
ATOM 1176 C CA . SER A 1 146 ? 4.644 -18.321 28.348 1.00 38.62 146 SER A CA 1
ATOM 1177 C C . SER A 1 146 ? 5.152 -17.149 29.184 1.00 38.62 146 SER A C 1
ATOM 1179 O O . SER A 1 146 ? 5.980 -17.355 30.060 1.00 38.62 146 SER A O 1
ATOM 1181 N N . GLN A 1 147 ? 4.706 -15.920 28.885 1.00 45.88 147 GLN A N 1
ATOM 1182 C CA . GLN A 1 147 ? 4.734 -14.778 29.820 1.00 45.88 147 GLN A CA 1
ATOM 1183 C C . GLN A 1 147 ? 3.908 -13.584 29.273 1.00 45.88 147 GLN A C 1
ATOM 1185 O O . GLN A 1 147 ? 4.323 -12.956 28.298 1.00 45.88 147 GLN A O 1
ATOM 1190 N N . PRO A 1 148 ? 2.745 -13.245 29.873 1.00 45.78 148 PRO A N 1
ATOM 1191 C CA . PRO A 1 148 ? 1.863 -12.158 29.413 1.00 45.78 148 PRO A CA 1
ATOM 1192 C C . PRO A 1 148 ? 2.485 -10.753 29.483 1.00 45.78 148 PRO A C 1
ATOM 1194 O O . PRO A 1 148 ? 2.137 -9.889 28.681 1.00 45.78 148 PRO A O 1
ATOM 1197 N N . ASP A 1 149 ? 3.423 -10.535 30.409 1.00 48.12 149 ASP A N 1
ATOM 1198 C CA . ASP A 1 149 ? 3.992 -9.213 30.719 1.00 48.12 149 ASP A CA 1
ATOM 1199 C C . ASP A 1 149 ? 5.118 -8.778 29.756 1.00 48.12 149 ASP A C 1
ATOM 1201 O O . ASP A 1 149 ? 5.638 -7.669 29.854 1.00 48.12 149 ASP A O 1
ATOM 1205 N N . MET A 1 150 ? 5.474 -9.639 28.795 1.00 54.62 150 MET A N 1
ATOM 1206 C CA . MET A 1 150 ? 6.520 -9.426 27.779 1.00 54.62 150 MET A CA 1
ATO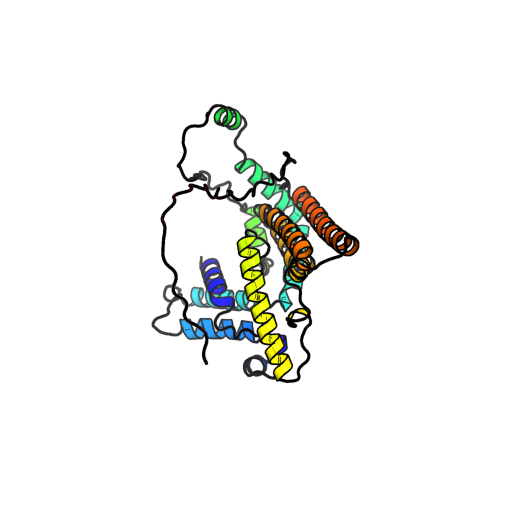M 1207 C C . MET A 1 150 ? 5.952 -9.318 26.351 1.00 54.62 150 MET A C 1
ATOM 1209 O O . MET A 1 150 ? 6.693 -9.390 25.369 1.00 54.62 150 MET A O 1
ATOM 1213 N N . ALA A 1 151 ? 4.633 -9.167 26.206 1.00 71.12 151 ALA A N 1
ATOM 1214 C CA . ALA A 1 151 ? 3.995 -9.060 24.900 1.00 71.12 151 ALA A CA 1
ATOM 1215 C C . ALA A 1 151 ? 4.361 -7.735 24.206 1.00 71.12 151 ALA A C 1
ATOM 1217 O O . ALA A 1 151 ? 4.178 -6.651 24.761 1.00 71.12 151 ALA A O 1
ATOM 1218 N N . TRP A 1 152 ? 4.851 -7.820 22.967 1.00 80.44 152 TRP A N 1
ATOM 1219 C CA . TRP A 1 152 ? 4.985 -6.648 22.108 1.00 80.44 152 TRP A CA 1
ATOM 1220 C C . TRP A 1 152 ? 3.624 -6.259 21.507 1.00 80.44 152 TRP A C 1
ATOM 1222 O O . TRP A 1 152 ? 2.895 -7.141 21.044 1.00 80.44 152 TRP A O 1
ATOM 1232 N N . PRO A 1 153 ? 3.313 -4.960 21.385 1.00 87.88 153 PRO A N 1
ATOM 1233 C CA . PRO A 1 153 ? 4.038 -3.829 21.969 1.00 87.88 153 PRO A CA 1
ATOM 1234 C C . PRO A 1 153 ? 3.750 -3.663 23.474 1.00 87.88 153 PRO A C 1
ATOM 1236 O O . PRO A 1 153 ? 2.641 -3.972 23.920 1.00 87.88 153 PRO A O 1
ATOM 1239 N N . PRO A 1 154 ? 4.717 -3.149 24.263 1.00 88.12 154 PRO A N 1
ATOM 1240 C CA . PRO A 1 154 ? 4.513 -2.901 25.686 1.00 88.12 154 PRO A CA 1
ATOM 1241 C C . PRO A 1 154 ? 3.415 -1.857 25.917 1.00 88.12 154 PRO A C 1
ATOM 1243 O O . PRO A 1 154 ? 3.123 -1.026 25.053 1.00 88.12 154 PRO A O 1
ATOM 1246 N N . ARG A 1 155 ? 2.823 -1.870 27.117 1.00 89.19 155 ARG A N 1
ATOM 1247 C CA . ARG A 1 155 ? 1.658 -1.035 27.440 1.00 89.19 155 ARG A CA 1
ATOM 1248 C C . ARG A 1 155 ? 1.901 0.465 27.238 1.00 89.19 155 ARG A C 1
ATOM 1250 O O . ARG A 1 155 ? 1.041 1.126 26.672 1.00 89.19 155 ARG A O 1
ATOM 1257 N N . GLU A 1 156 ? 3.072 0.967 27.631 1.00 91.69 156 GLU A N 1
ATOM 1258 C CA . GLU A 1 156 ? 3.465 2.376 27.449 1.00 91.69 156 GLU A CA 1
ATOM 1259 C C . GLU A 1 156 ? 3.429 2.782 25.967 1.00 91.69 156 GLU A C 1
ATOM 1261 O O . GLU A 1 156 ? 2.867 3.817 25.615 1.00 91.69 156 GLU A O 1
ATOM 1266 N N . LEU A 1 157 ? 3.951 1.929 25.078 1.00 92.62 157 LEU A N 1
ATOM 1267 C CA . LEU A 1 157 ? 3.908 2.168 23.637 1.00 92.62 157 LEU A CA 1
ATOM 1268 C C . LEU A 1 157 ? 2.474 2.089 23.098 1.00 92.62 157 LEU A C 1
ATOM 1270 O O . LEU A 1 157 ? 2.071 2.949 22.317 1.00 92.62 157 LEU A O 1
ATOM 1274 N N . LEU A 1 158 ? 1.681 1.110 23.546 1.00 92.25 158 LEU A N 1
ATOM 1275 C CA . LEU A 1 158 ? 0.268 0.998 23.169 1.00 92.25 158 LEU A CA 1
ATOM 1276 C C . LEU A 1 158 ? -0.547 2.231 23.555 1.00 92.25 158 LEU A C 1
ATOM 1278 O O . LEU A 1 158 ? -1.338 2.701 22.740 1.00 92.25 158 LEU A O 1
ATOM 1282 N N . ASP A 1 159 ? -0.364 2.758 24.764 1.00 94.44 159 ASP A N 1
ATOM 1283 C CA . ASP A 1 159 ? -1.119 3.917 25.245 1.00 94.44 159 ASP A CA 1
ATOM 1284 C C . ASP A 1 159 ? -0.826 5.167 24.392 1.00 94.44 159 ASP A C 1
ATOM 1286 O O . ASP A 1 159 ? -1.734 5.951 24.109 1.00 94.44 159 ASP A O 1
ATOM 1290 N N . VAL A 1 160 ? 0.408 5.314 23.891 1.00 96.25 160 VAL A N 1
ATOM 1291 C CA . VAL A 1 160 ? 0.779 6.395 22.964 1.00 96.25 160 VAL A CA 1
ATOM 1292 C C . VAL A 1 160 ? 0.247 6.138 21.550 1.00 96.25 160 VAL A C 1
ATOM 1294 O O . VAL A 1 160 ? -0.396 7.021 20.974 1.00 96.25 160 VAL A O 1
ATOM 1297 N N . MET A 1 161 ? 0.448 4.933 20.998 1.00 95.19 161 MET A N 1
ATOM 1298 C CA . MET A 1 161 ? -0.035 4.551 19.659 1.00 95.19 161 MET A CA 1
ATOM 1299 C C . MET A 1 161 ? -1.557 4.677 19.528 1.00 95.19 161 MET A C 1
ATOM 1301 O O . MET A 1 161 ? -2.056 5.049 18.469 1.00 95.19 161 MET A O 1
ATOM 1305 N N . TRP A 1 162 ? -2.293 4.363 20.598 1.00 94.75 162 TRP A N 1
ATOM 1306 C CA . TRP A 1 162 ? -3.758 4.385 20.638 1.00 94.75 162 TRP A CA 1
ATOM 1307 C C . TRP A 1 162 ? -4.345 5.610 21.352 1.00 94.75 162 TRP A C 1
ATOM 1309 O O . TRP A 1 162 ? -5.546 5.642 21.644 1.00 94.75 162 TRP A O 1
ATOM 1319 N N . SER A 1 163 ? -3.528 6.639 21.590 1.00 96.62 163 SER A N 1
ATOM 1320 C CA . SER A 1 163 ? -3.998 7.951 22.041 1.00 96.62 163 SER A CA 1
ATOM 1321 C C . SER A 1 163 ? -4.951 8.594 21.013 1.00 96.62 163 SER A C 1
ATOM 1323 O O . SER A 1 163 ? -4.909 8.243 19.829 1.00 96.62 163 SER A O 1
ATOM 1325 N N . PRO A 1 164 ? -5.815 9.550 21.415 1.00 95.31 164 PRO A N 1
ATOM 1326 C CA . PRO A 1 164 ? -6.784 10.178 20.508 1.00 95.31 164 PRO A CA 1
ATOM 1327 C C . PRO A 1 164 ? -6.173 10.792 19.241 1.00 95.31 164 PRO A C 1
ATOM 1329 O O . PRO A 1 164 ? -6.829 10.826 18.204 1.00 95.31 164 PRO A O 1
ATOM 1332 N N . GLU A 1 165 ? -4.924 11.253 19.314 1.00 95.88 165 GLU A N 1
ATOM 1333 C CA . GLU A 1 165 ? -4.200 11.824 18.176 1.00 95.88 165 GLU A CA 1
ATOM 1334 C C . GLU A 1 165 ? -3.744 10.759 17.166 1.00 95.88 165 GLU A C 1
ATOM 1336 O O . GLU A 1 165 ? -3.806 10.985 15.955 1.00 95.88 165 GLU A O 1
ATOM 1341 N N . TRP A 1 166 ? -3.304 9.594 17.651 1.00 97.19 166 TRP A N 1
ATOM 1342 C CA . TRP A 1 166 ? -2.592 8.600 16.841 1.00 97.19 166 TRP A CA 1
ATOM 1343 C C . TRP A 1 166 ? -3.416 7.372 16.474 1.00 97.19 166 TRP A C 1
ATOM 1345 O O . TRP A 1 166 ? -3.106 6.719 15.478 1.00 97.19 166 TRP A O 1
ATOM 1355 N N . ARG A 1 167 ? -4.509 7.098 17.192 1.00 95.75 167 ARG A N 1
ATOM 1356 C CA . ARG A 1 167 ? -5.343 5.907 16.991 1.00 95.75 167 ARG A CA 1
ATOM 1357 C C . ARG A 1 167 ? -5.818 5.733 15.548 1.00 95.75 167 ARG A C 1
ATOM 1359 O O . ARG A 1 167 ? -5.588 4.684 14.952 1.00 95.75 167 ARG A O 1
ATOM 1366 N N . THR A 1 168 ? -6.463 6.752 14.977 1.00 96.19 168 THR A N 1
ATOM 1367 C CA . THR A 1 168 ? -6.981 6.691 13.599 1.00 96.19 168 THR A CA 1
ATOM 1368 C C . THR A 1 168 ? -5.855 6.605 12.562 1.00 96.19 168 THR A C 1
ATOM 1370 O O . THR A 1 168 ? -5.902 5.682 11.745 1.00 96.19 168 THR A O 1
ATOM 1373 N N . PRO A 1 169 ? -4.815 7.469 12.593 1.00 96.94 169 PRO A N 1
ATOM 1374 C CA . PRO A 1 169 ? -3.661 7.325 11.706 1.00 96.94 169 PRO A CA 1
ATOM 1375 C C . PRO A 1 169 ? -3.007 5.941 11.769 1.00 96.94 169 PRO A C 1
ATOM 1377 O O . PRO A 1 169 ? -2.745 5.351 10.726 1.00 96.94 169 PRO A O 1
ATOM 1380 N N . MET A 1 170 ? -2.795 5.395 12.971 1.00 96.81 170 MET A N 1
ATOM 1381 C CA . MET A 1 170 ? -2.154 4.093 13.158 1.00 96.81 170 MET A CA 1
ATOM 1382 C C . MET A 1 170 ? -3.002 2.961 12.579 1.00 96.81 170 MET A C 1
ATOM 1384 O O . MET A 1 170 ? -2.511 2.123 11.829 1.00 96.81 170 MET A O 1
ATOM 1388 N N . ARG A 1 171 ? -4.303 2.961 12.882 1.00 96.00 171 ARG A N 1
ATOM 1389 C CA . ARG A 1 171 ? -5.249 1.969 12.367 1.00 96.00 171 ARG A CA 1
ATOM 1390 C C . ARG A 1 171 ? -5.317 1.982 10.840 1.00 96.00 171 ARG A C 1
ATOM 1392 O O . ARG A 1 171 ? -5.266 0.923 10.222 1.00 96.00 171 ARG A O 1
ATOM 1399 N N . ASN A 1 172 ? -5.430 3.163 10.238 1.00 97.06 172 ASN A N 1
ATOM 1400 C CA . ASN A 1 172 ? -5.515 3.294 8.786 1.00 97.06 172 ASN A CA 1
ATOM 1401 C C . ASN A 1 172 ? -4.188 2.888 8.123 1.00 97.06 172 ASN A C 1
ATOM 1403 O O . ASN A 1 172 ? -4.198 2.182 7.120 1.00 97.06 172 ASN A O 1
ATOM 1407 N N . ALA A 1 173 ? -3.052 3.239 8.736 1.00 97.81 173 ALA A N 1
ATOM 1408 C CA . ALA A 1 173 ? -1.735 2.816 8.276 1.00 97.81 173 ALA A CA 1
ATOM 1409 C C . ALA A 1 173 ? -1.548 1.292 8.302 1.00 97.81 173 ALA A C 1
ATOM 1411 O O . ALA A 1 173 ? -0.894 0.755 7.414 1.00 97.81 173 ALA A O 1
ATOM 1412 N N . LEU A 1 174 ? -2.124 0.583 9.282 1.00 97.12 174 LEU A N 1
ATOM 1413 C CA . LEU A 1 174 ? -2.073 -0.883 9.332 1.00 97.12 174 LEU A CA 1
ATOM 1414 C C . LEU A 1 174 ? -2.775 -1.525 8.130 1.00 97.12 174 LEU A C 1
ATOM 1416 O O . LEU A 1 174 ? -2.217 -2.443 7.532 1.00 97.12 174 LEU A O 1
ATOM 1420 N N . LEU A 1 175 ? -3.971 -1.045 7.769 1.00 98.25 175 LEU A N 1
ATOM 1421 C CA . LEU A 1 175 ? -4.683 -1.555 6.594 1.00 98.25 175 LEU A CA 1
ATOM 1422 C C . LEU A 1 175 ? -3.953 -1.178 5.299 1.00 98.25 175 LEU A C 1
ATOM 1424 O O . LEU A 1 175 ? -3.713 -2.049 4.473 1.00 98.25 175 LEU A O 1
ATOM 1428 N N . HIS A 1 176 ? -3.517 0.076 5.170 1.00 98.38 176 HIS A N 1
ATOM 1429 C CA . HIS A 1 176 ? -2.770 0.550 3.998 1.00 98.38 176 HIS A CA 1
ATOM 1430 C C . HIS A 1 176 ? -1.459 -0.219 3.780 1.00 98.38 176 HIS A C 1
ATOM 1432 O O . HIS A 1 176 ? -1.087 -0.571 2.664 1.00 98.38 176 HIS A O 1
ATOM 1438 N N . PHE A 1 177 ? -0.751 -0.534 4.866 1.00 98.31 177 PHE A N 1
ATOM 1439 C CA . PHE A 1 177 ? 0.445 -1.369 4.810 1.00 98.31 177 PHE A CA 1
ATOM 1440 C C . PHE A 1 177 ? 0.132 -2.810 4.399 1.00 98.31 177 PHE A C 1
ATOM 1442 O O . PHE A 1 177 ? 0.902 -3.408 3.650 1.00 98.31 177 PHE A O 1
ATOM 1449 N N . ALA A 1 178 ? -0.978 -3.375 4.886 1.00 98.06 178 ALA A N 1
ATOM 1450 C CA . ALA A 1 178 ? -1.412 -4.712 4.497 1.00 98.06 178 ALA A CA 1
ATOM 1451 C C . ALA A 1 178 ? -1.758 -4.783 3.001 1.00 98.06 178 ALA A C 1
ATOM 1453 O O . ALA A 1 178 ? -1.351 -5.740 2.339 1.00 98.06 178 ALA A O 1
ATOM 1454 N N . ASP A 1 179 ? -2.426 -3.758 2.480 1.00 98.44 179 ASP A N 1
ATOM 1455 C CA . ASP A 1 179 ? -2.775 -3.610 1.066 1.00 98.44 179 ASP A CA 1
ATOM 1456 C C . ASP A 1 179 ? -1.515 -3.538 0.171 1.00 98.44 179 ASP A C 1
ATOM 1458 O O . ASP A 1 179 ? -1.331 -4.315 -0.765 1.00 98.44 179 ASP A O 1
ATOM 1462 N N . ILE A 1 180 ? -0.510 -2.751 0.573 1.00 97.56 180 ILE A N 1
ATOM 1463 C CA . ILE A 1 180 ? 0.761 -2.602 -0.169 1.00 97.56 180 ILE A CA 1
ATOM 1464 C C . ILE A 1 180 ? 1.816 -3.660 0.243 1.00 97.56 180 ILE A C 1
ATOM 1466 O O . ILE A 1 180 ? 3.018 -3.499 0.029 1.00 97.56 180 ILE A O 1
ATOM 1470 N N . SER A 1 181 ? 1.413 -4.790 0.832 1.00 97.75 181 SER A N 1
ATOM 1471 C CA . SER A 1 181 ? 2.366 -5.765 1.397 1.00 97.75 181 SER A CA 1
ATOM 1472 C C . SER A 1 181 ? 3.000 -6.727 0.382 1.00 97.75 181 SER A C 1
ATOM 1474 O O . SER A 1 181 ? 3.911 -7.477 0.738 1.00 97.75 181 SER A O 1
ATOM 1476 N N . ASN A 1 182 ? 2.570 -6.718 -0.882 1.00 98.44 182 ASN A N 1
ATOM 1477 C CA . ASN A 1 182 ? 3.068 -7.642 -1.912 1.00 98.44 182 ASN A CA 1
ATOM 1478 C C . ASN A 1 182 ? 4.606 -7.647 -2.053 1.00 98.44 182 ASN A C 1
ATOM 1480 O O . ASN A 1 182 ? 5.187 -8.736 -2.087 1.00 98.44 182 ASN A O 1
ATOM 1484 N N . PRO A 1 183 ? 5.306 -6.493 -2.049 1.00 98.69 183 PRO A N 1
ATOM 1485 C CA . PRO A 1 183 ? 6.761 -6.461 -2.180 1.00 98.69 183 PRO A CA 1
ATOM 1486 C C . PRO A 1 183 ? 7.543 -7.028 -0.993 1.00 98.69 183 PRO A C 1
ATOM 1488 O O . PRO A 1 183 ? 8.746 -7.235 -1.121 1.00 98.69 183 PRO A O 1
ATOM 1491 N N . VAL A 1 184 ? 6.894 -7.291 0.147 1.00 98.50 184 VAL A N 1
ATOM 1492 C CA . VAL A 1 184 ? 7.519 -7.907 1.334 1.00 98.50 184 VAL A CA 1
ATOM 1493 C C . VAL A 1 184 ? 7.11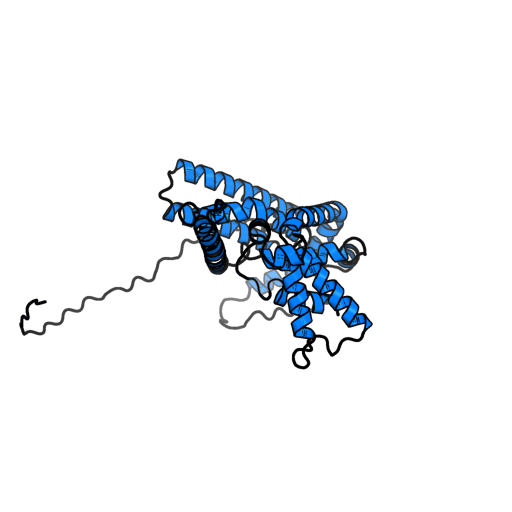4 -9.371 1.528 1.00 98.50 184 VAL A C 1
ATOM 1495 O O . VAL A 1 184 ? 7.399 -9.965 2.566 1.00 98.50 184 VAL A O 1
ATOM 1498 N N . ARG A 1 185 ? 6.434 -9.982 0.551 1.00 98.38 185 ARG A N 1
ATOM 1499 C CA . ARG A 1 185 ? 6.149 -11.427 0.536 1.00 98.38 185 ARG A CA 1
ATOM 1500 C C . ARG A 1 185 ? 7.328 -12.212 -0.053 1.00 98.38 185 ARG A C 1
ATOM 1502 O O . ARG A 1 185 ? 8.153 -11.614 -0.742 1.00 98.38 185 ARG A O 1
ATOM 1509 N N . PRO A 1 186 ? 7.419 -13.539 0.170 1.00 98.56 186 PRO A N 1
ATOM 1510 C CA . PRO A 1 186 ? 8.363 -14.385 -0.560 1.00 98.56 186 PRO A CA 1
ATOM 1511 C C . PRO A 1 186 ? 8.304 -14.122 -2.069 1.00 98.56 186 PRO A C 1
ATOM 1513 O O . PRO A 1 186 ? 7.218 -13.881 -2.603 1.00 98.56 186 PRO A O 1
ATOM 1516 N N . PHE A 1 187 ? 9.456 -14.168 -2.743 1.00 98.62 187 PHE A N 1
ATOM 1517 C CA . PHE A 1 187 ? 9.597 -13.642 -4.105 1.00 98.62 187 PHE A CA 1
ATOM 1518 C C . PHE A 1 187 ? 8.579 -14.211 -5.102 1.00 98.62 187 PHE A C 1
ATOM 1520 O O . PHE A 1 187 ? 7.983 -13.444 -5.846 1.00 98.62 187 PHE A O 1
ATOM 1527 N N . GLU A 1 188 ? 8.283 -15.511 -5.052 1.00 98.25 188 GLU A N 1
ATOM 1528 C CA . GLU A 1 188 ? 7.282 -16.136 -5.934 1.00 98.25 188 GLU A CA 1
ATOM 1529 C C . GLU A 1 188 ? 5.881 -15.524 -5.784 1.00 98.25 188 GLU A C 1
ATOM 1531 O O . GLU A 1 188 ? 5.175 -15.302 -6.766 1.00 98.25 188 GLU A O 1
ATOM 1536 N N . ILE A 1 189 ? 5.484 -15.191 -4.552 1.00 98.56 189 ILE A N 1
ATOM 1537 C CA . ILE A 1 189 ? 4.199 -14.541 -4.269 1.00 98.56 189 ILE A CA 1
ATOM 1538 C C . ILE A 1 189 ? 4.247 -13.079 -4.720 1.00 98.56 189 ILE A C 1
ATOM 1540 O O . ILE A 1 189 ? 3.310 -12.603 -5.357 1.00 98.56 189 ILE A O 1
ATOM 1544 N N . CYS A 1 190 ? 5.345 -12.374 -4.426 1.00 98.62 190 CYS A N 1
ATOM 1545 C CA . CYS A 1 190 ? 5.570 -11.004 -4.894 1.00 98.62 190 CYS A CA 1
ATOM 1546 C C . CYS A 1 190 ? 5.468 -10.918 -6.429 1.00 98.62 190 CYS A C 1
ATOM 1548 O O . CYS A 1 190 ? 4.749 -10.066 -6.951 1.00 98.62 190 CYS A O 1
ATOM 1550 N N . LYS A 1 191 ? 6.122 -11.842 -7.141 1.00 98.56 191 LYS A N 1
ATOM 1551 C CA . LYS A 1 191 ? 6.122 -11.950 -8.603 1.00 98.56 191 LYS A CA 1
ATOM 1552 C C . LYS A 1 191 ? 4.735 -12.266 -9.152 1.00 98.56 191 LYS A C 1
ATOM 1554 O O . LYS A 1 191 ? 4.299 -11.596 -10.083 1.00 98.56 191 LYS A O 1
ATOM 1559 N N . ALA A 1 192 ? 4.015 -13.220 -8.558 1.00 98.50 192 ALA A N 1
ATOM 1560 C CA . ALA A 1 192 ? 2.654 -13.552 -8.977 1.00 98.50 192 ALA A CA 1
ATOM 1561 C C . ALA A 1 192 ? 1.711 -12.339 -8.894 1.00 98.50 192 ALA A C 1
ATOM 1563 O O . ALA A 1 192 ? 1.012 -12.038 -9.860 1.00 98.50 192 ALA A O 1
ATOM 1564 N N . TRP A 1 193 ? 1.741 -11.593 -7.785 1.00 98.62 193 TRP A N 1
ATOM 1565 C CA . TRP A 1 193 ? 0.936 -10.376 -7.641 1.00 98.62 193 TRP A CA 1
ATOM 1566 C C . TRP A 1 193 ? 1.359 -9.262 -8.599 1.00 98.62 193 TRP A C 1
ATOM 1568 O O . TRP A 1 193 ? 0.495 -8.594 -9.161 1.00 98.62 193 TRP A O 1
ATOM 1578 N N . ALA A 1 194 ? 2.665 -9.091 -8.832 1.00 98.44 194 ALA A N 1
ATOM 1579 C CA . ALA A 1 194 ? 3.185 -8.121 -9.794 1.00 98.44 194 ALA A CA 1
ATOM 1580 C C . ALA A 1 194 ? 2.701 -8.392 -11.230 1.00 98.44 194 ALA A C 1
ATOM 1582 O O . ALA A 1 194 ? 2.402 -7.453 -11.963 1.00 98.44 194 ALA A O 1
ATOM 1583 N N . VAL A 1 195 ? 2.589 -9.665 -11.624 1.00 98.12 195 VAL A N 1
ATOM 1584 C CA . VAL A 1 195 ? 2.035 -10.055 -12.930 1.00 98.12 195 VAL A CA 1
ATOM 1585 C C . VAL A 1 195 ? 0.548 -9.713 -13.018 1.00 98.12 195 VAL A C 1
ATOM 1587 O O . VAL A 1 195 ? 0.125 -9.111 -14.001 1.00 98.12 195 VAL A O 1
ATOM 1590 N N . VAL A 1 196 ? -0.237 -10.049 -11.989 1.00 98.12 196 VAL A N 1
ATOM 1591 C CA . VAL A 1 196 ? -1.688 -9.791 -11.978 1.00 98.12 196 VAL A CA 1
ATOM 1592 C C . VAL A 1 196 ? -1.991 -8.294 -12.060 1.00 98.12 196 VAL A C 1
ATOM 1594 O O . VAL A 1 196 ? -2.796 -7.887 -12.895 1.00 98.12 196 VAL A O 1
ATOM 1597 N N . ILE A 1 197 ? -1.320 -7.463 -11.253 1.00 97.69 197 ILE A N 1
ATOM 1598 C CA . ILE A 1 197 ? -1.576 -6.015 -11.254 1.00 97.69 197 ILE A CA 1
ATOM 1599 C C . ILE A 1 197 ? -1.171 -5.354 -12.577 1.00 97.69 197 ILE A C 1
ATOM 1601 O O . ILE A 1 197 ? -1.851 -4.443 -13.046 1.00 97.69 197 ILE A O 1
ATOM 1605 N N . LEU A 1 198 ? -0.092 -5.818 -13.217 1.00 97.50 198 LEU A N 1
ATOM 1606 C CA . LEU A 1 198 ? 0.306 -5.280 -14.516 1.00 97.50 198 LEU A CA 1
ATOM 1607 C C . LEU A 1 198 ? -0.649 -5.689 -15.630 1.00 97.50 198 LEU A C 1
ATOM 1609 O O . LEU A 1 198 ? -0.937 -4.852 -16.478 1.00 97.50 198 LEU A O 1
ATOM 1613 N N . GLU A 1 199 ? -1.197 -6.906 -15.616 1.00 98.12 199 GLU A N 1
ATOM 1614 C CA . GLU A 1 199 ? -2.226 -7.269 -16.597 1.00 98.12 199 GLU A CA 1
ATOM 1615 C C . GLU A 1 199 ? -3.494 -6.416 -16.432 1.00 98.12 199 GLU A C 1
ATOM 1617 O O . GLU A 1 199 ? -4.099 -6.016 -17.429 1.00 98.12 199 GLU A O 1
ATOM 1622 N N . GLU A 1 200 ? -3.868 -6.058 -15.199 1.00 98.06 200 GLU A N 1
ATOM 1623 C CA . GLU A 1 200 ? -4.958 -5.108 -14.954 1.00 98.06 200 GLU A CA 1
ATOM 1624 C C . GLU A 1 200 ? -4.634 -3.714 -15.521 1.00 98.06 200 GLU A C 1
ATOM 1626 O O . GLU A 1 200 ? -5.430 -3.148 -16.276 1.00 98.06 200 GLU A O 1
ATOM 1631 N N . PHE A 1 201 ? -3.432 -3.187 -15.257 1.00 98.25 201 PHE A N 1
ATOM 1632 C CA . PHE A 1 201 ? -2.981 -1.913 -15.832 1.00 98.25 201 PHE A CA 1
ATOM 1633 C C . PHE A 1 201 ? -2.975 -1.936 -17.360 1.00 98.25 201 PHE A C 1
ATOM 1635 O O . PHE A 1 201 ? -3.413 -0.973 -17.991 1.00 98.25 201 PHE A O 1
ATOM 1642 N N . PHE A 1 202 ? -2.522 -3.030 -17.965 1.00 98.38 202 PHE A N 1
ATOM 1643 C CA . PHE A 1 202 ? -2.505 -3.197 -19.412 1.00 98.38 202 PHE A CA 1
ATOM 1644 C C . PHE A 1 202 ? -3.910 -3.275 -19.999 1.00 98.38 202 PHE A C 1
ATOM 1646 O O . PHE A 1 202 ? -4.183 -2.640 -21.016 1.00 98.38 202 PHE A O 1
ATOM 1653 N N . THR A 1 203 ? -4.825 -3.973 -19.329 1.00 98.25 203 THR A N 1
ATOM 1654 C CA . THR A 1 203 ? -6.237 -4.032 -19.723 1.00 98.25 203 THR A CA 1
ATOM 1655 C C . THR A 1 203 ? -6.868 -2.638 -19.716 1.00 98.25 203 THR A C 1
ATOM 1657 O O . THR A 1 203 ? -7.523 -2.247 -20.687 1.00 98.25 203 THR A O 1
ATOM 1660 N N . GLN A 1 204 ? -6.618 -1.835 -18.674 1.00 98.19 204 GLN A N 1
ATOM 1661 C CA . GLN A 1 204 ? -7.056 -0.438 -18.645 1.00 98.19 204 GLN A CA 1
ATOM 1662 C C . GLN A 1 204 ? -6.374 0.401 -19.742 1.00 98.19 204 GLN A C 1
ATOM 1664 O O . GLN A 1 204 ? -7.023 1.241 -20.368 1.00 98.19 204 GLN A O 1
ATOM 1669 N N . GLY A 1 205 ? -5.078 0.194 -19.992 1.00 98.12 205 GLY A N 1
ATOM 1670 C CA . GLY A 1 205 ? -4.331 0.884 -21.044 1.00 98.12 205 GLY A CA 1
ATOM 1671 C C . GLY A 1 205 ? -4.900 0.630 -22.439 1.00 98.12 205 GLY A C 1
ATOM 1672 O O . GLY A 1 205 ? -5.084 1.570 -23.211 1.00 98.12 205 GLY A O 1
ATOM 1673 N N . ASP A 1 206 ? -5.262 -0.614 -22.745 1.00 97.75 206 ASP A N 1
ATOM 1674 C CA . ASP A 1 206 ? -5.897 -0.971 -24.014 1.00 97.75 206 ASP A CA 1
ATOM 1675 C C . ASP A 1 206 ? -7.286 -0.343 -24.146 1.00 97.75 206 ASP A C 1
ATOM 1677 O O . ASP A 1 206 ? -7.634 0.177 -25.209 1.00 97.75 206 ASP A O 1
ATOM 1681 N N . LEU A 1 207 ? -8.061 -0.312 -23.057 1.00 97.19 207 LEU A N 1
ATOM 1682 C CA . LEU A 1 207 ? -9.344 0.387 -23.024 1.00 97.19 207 LEU A CA 1
ATOM 1683 C C . LEU A 1 207 ? -9.173 1.895 -23.273 1.00 97.19 207 LEU A C 1
ATOM 1685 O O . LEU A 1 207 ? -9.970 2.489 -24.002 1.00 97.19 207 LEU A O 1
ATOM 1689 N N . ALA A 1 208 ? -8.128 2.516 -22.716 1.00 96.94 208 ALA A N 1
ATOM 1690 C CA . ALA A 1 208 ? -7.795 3.914 -22.981 1.00 96.94 208 ALA A CA 1
ATOM 1691 C C . ALA A 1 208 ? -7.468 4.137 -24.469 1.00 96.94 208 ALA A C 1
ATOM 1693 O O . ALA A 1 208 ? -8.059 5.027 -25.085 1.00 96.94 208 ALA A O 1
ATOM 1694 N N . LYS A 1 209 ? -6.629 3.277 -25.078 1.00 95.69 209 LYS A N 1
ATOM 1695 C CA . LYS A 1 209 ? -6.317 3.319 -26.524 1.00 95.69 209 LYS A CA 1
ATOM 1696 C C . LYS A 1 209 ? -7.587 3.226 -27.374 1.00 95.69 209 LYS A C 1
ATOM 1698 O O . LYS A 1 209 ? -7.777 4.037 -28.276 1.00 95.69 209 LYS A O 1
ATOM 1703 N N . GLN A 1 210 ? -8.479 2.282 -27.064 1.00 96.00 210 GLN A N 1
ATOM 1704 C CA . GLN A 1 210 ? -9.744 2.089 -27.789 1.00 96.00 210 GLN A CA 1
ATOM 1705 C C . GLN A 1 210 ? -10.668 3.311 -27.718 1.00 96.00 210 GLN A C 1
ATOM 1707 O O . GLN A 1 210 ? -11.412 3.577 -28.660 1.00 96.00 210 GLN A O 1
ATOM 1712 N N . ARG A 1 211 ? -10.614 4.066 -26.617 1.00 94.56 211 ARG A N 1
ATOM 1713 C CA . ARG A 1 211 ? -11.391 5.297 -26.416 1.00 94.56 211 ARG A CA 1
ATOM 1714 C C . ARG A 1 211 ? -10.691 6.557 -26.934 1.00 94.56 211 ARG A C 1
ATOM 1716 O O . ARG A 1 211 ? -11.224 7.647 -26.760 1.00 94.56 211 ARG A O 1
ATOM 1723 N N . GLY A 1 212 ? -9.516 6.428 -27.555 1.00 94.94 212 GLY A N 1
ATOM 1724 C CA . GLY A 1 212 ? -8.725 7.567 -28.026 1.00 94.94 212 GLY A CA 1
ATOM 1725 C C . GLY A 1 212 ? -8.134 8.421 -26.898 1.00 94.94 212 GLY A C 1
ATOM 1726 O O . GLY A 1 212 ? -7.825 9.589 -27.123 1.00 94.94 212 GLY A O 1
ATOM 1727 N N . LEU A 1 213 ? -7.992 7.862 -25.692 1.00 94.75 213 LEU A N 1
ATOM 1728 C CA . LEU A 1 213 ? -7.434 8.546 -24.527 1.00 94.75 213 LEU A CA 1
ATOM 1729 C C . LEU A 1 213 ? -5.917 8.320 -24.416 1.00 94.75 213 LEU A C 1
ATOM 1731 O O . LEU A 1 213 ? -5.411 7.279 -24.850 1.00 94.75 213 LEU A O 1
ATOM 1735 N N . PRO A 1 214 ? -5.174 9.255 -23.794 1.00 93.00 214 PRO A N 1
ATOM 1736 C CA . PRO A 1 214 ? -3.768 9.046 -23.476 1.00 93.00 214 PRO A CA 1
ATOM 1737 C C . PRO A 1 214 ? -3.564 7.828 -22.567 1.00 93.00 214 PRO A C 1
ATOM 1739 O O . PRO A 1 214 ? -4.261 7.645 -21.570 1.00 93.00 214 PRO A O 1
ATOM 1742 N N . VAL A 1 215 ? -2.560 7.015 -22.889 1.00 94.94 215 VAL A N 1
ATOM 1743 C CA . VAL A 1 215 ? -2.178 5.849 -22.085 1.00 94.94 215 VAL A CA 1
ATOM 1744 C C . VAL A 1 215 ? -1.094 6.261 -21.102 1.00 94.94 215 VAL A C 1
ATOM 1746 O O . VAL A 1 215 ? -0.035 6.751 -21.498 1.00 94.94 215 VAL A O 1
ATOM 1749 N N . VAL A 1 216 ? -1.346 6.046 -19.813 1.00 91.88 216 VAL A N 1
ATOM 1750 C CA . VAL A 1 216 ? -0.338 6.235 -18.764 1.00 91.88 216 VAL A CA 1
ATOM 1751 C C . VAL A 1 216 ? 0.818 5.263 -19.000 1.00 91.88 216 VAL A C 1
ATOM 1753 O O . VAL A 1 216 ? 0.584 4.098 -19.300 1.00 91.88 216 VAL A O 1
ATOM 1756 N N . ALA A 1 217 ? 2.065 5.713 -18.835 1.00 90.50 217 ALA A N 1
ATOM 1757 C CA . ALA A 1 217 ? 3.254 4.937 -19.207 1.00 90.50 217 ALA A CA 1
ATOM 1758 C C . ALA A 1 217 ? 3.266 3.496 -18.654 1.00 90.50 217 ALA A C 1
ATOM 1760 O O . ALA A 1 217 ? 3.520 2.571 -19.413 1.00 90.50 217 ALA A O 1
ATOM 1761 N N . LEU A 1 218 ? 2.920 3.303 -17.372 1.00 93.94 218 LEU A N 1
ATOM 1762 C CA . LEU A 1 218 ? 2.860 1.980 -16.721 1.00 93.94 218 LEU A CA 1
ATOM 1763 C C . LEU A 1 218 ? 1.732 1.065 -17.228 1.00 93.94 218 LEU A C 1
ATOM 1765 O O . LEU A 1 218 ? 1.706 -0.111 -16.890 1.00 93.94 218 LEU A O 1
ATOM 1769 N N . HIS A 1 219 ? 0.767 1.608 -17.968 1.00 96.88 219 HIS A N 1
ATOM 1770 C CA . HIS A 1 219 ? -0.378 0.877 -18.518 1.00 96.88 219 HIS A CA 1
ATOM 1771 C C . HIS A 1 219 ? -0.153 0.488 -19.986 1.00 96.88 219 HIS A C 1
ATOM 1773 O O . HIS A 1 219 ? -0.990 -0.174 -20.591 1.00 96.88 219 HIS A O 1
ATOM 1779 N N . ASP A 1 220 ? 0.972 0.888 -20.585 1.00 96.56 220 ASP A N 1
ATOM 1780 C CA . ASP A 1 220 ? 1.311 0.521 -21.955 1.00 96.56 220 ASP A CA 1
ATOM 1781 C C . ASP A 1 220 ? 2.092 -0.801 -21.968 1.00 96.56 220 ASP A C 1
ATOM 1783 O O . ASP A 1 220 ? 3.287 -0.829 -21.642 1.00 96.56 220 ASP A O 1
ATOM 1787 N N . ARG A 1 221 ? 1.423 -1.897 -22.356 1.00 95.50 221 ARG A N 1
ATOM 1788 C CA . ARG A 1 221 ? 2.015 -3.249 -22.399 1.00 95.50 221 ARG A CA 1
ATOM 1789 C C . ARG A 1 221 ? 3.197 -3.385 -23.359 1.00 95.50 221 ARG A C 1
ATOM 1791 O O . ARG A 1 221 ? 4.007 -4.289 -23.208 1.00 95.50 221 ARG A O 1
ATOM 1798 N N . GLU A 1 222 ? 3.329 -2.471 -24.318 1.00 93.12 222 GLU A N 1
ATOM 1799 C CA . GLU A 1 222 ? 4.436 -2.463 -25.285 1.00 93.12 222 GLU A CA 1
ATOM 1800 C C . GLU A 1 222 ? 5.700 -1.784 -24.742 1.00 93.12 222 GLU A C 1
ATOM 1802 O O . GLU A 1 222 ? 6.788 -1.983 -25.278 1.00 93.12 222 GLU A O 1
ATOM 1807 N N . LYS A 1 223 ? 5.571 -0.961 -23.694 1.00 92.50 223 LYS A N 1
ATOM 1808 C CA . LYS A 1 223 ? 6.672 -0.138 -23.162 1.00 92.50 223 LYS A CA 1
ATOM 1809 C C . LYS A 1 223 ? 7.060 -0.490 -21.735 1.00 92.50 223 LYS A C 1
ATOM 1811 O O . LYS A 1 223 ? 8.150 -0.136 -21.289 1.00 92.50 223 LYS A O 1
ATOM 1816 N N . THR A 1 224 ? 6.171 -1.146 -21.000 1.00 95.31 224 THR A N 1
ATOM 1817 C CA . THR A 1 224 ? 6.387 -1.443 -19.587 1.00 95.31 224 THR A CA 1
ATOM 1818 C C . THR A 1 224 ? 7.139 -2.755 -19.434 1.00 95.31 224 THR A C 1
ATOM 1820 O O . THR A 1 224 ? 6.632 -3.814 -19.787 1.00 95.31 224 THR A O 1
ATOM 1823 N N . ASN A 1 225 ? 8.332 -2.702 -18.844 1.00 95.19 225 ASN A N 1
ATOM 1824 C CA . ASN A 1 225 ? 9.006 -3.905 -18.373 1.00 95.19 225 ASN A CA 1
ATOM 1825 C C . ASN A 1 225 ? 8.556 -4.238 -16.939 1.00 95.19 225 ASN A C 1
ATOM 1827 O O . ASN A 1 225 ? 8.651 -3.392 -16.042 1.00 95.19 225 ASN A O 1
ATOM 1831 N N . LEU A 1 226 ? 8.111 -5.483 -16.729 1.00 96.00 226 LEU A N 1
ATOM 1832 C CA . LEU A 1 226 ? 7.654 -6.005 -15.439 1.00 96.00 226 LEU A CA 1
ATOM 1833 C C . LEU A 1 226 ? 8.701 -5.771 -14.344 1.00 96.00 226 LEU A C 1
ATOM 1835 O O . LEU A 1 226 ? 8.454 -4.993 -13.424 1.00 96.00 226 LEU A O 1
ATOM 1839 N N . ALA A 1 227 ? 9.883 -6.373 -14.462 1.00 97.00 227 ALA A N 1
ATOM 1840 C CA . ALA A 1 227 ? 10.899 -6.333 -13.417 1.00 97.00 227 ALA A CA 1
ATOM 1841 C C . ALA A 1 227 ? 11.380 -4.908 -13.083 1.00 97.00 227 ALA A C 1
ATOM 1843 O O . ALA A 1 227 ? 11.466 -4.526 -11.913 1.00 97.00 227 ALA A O 1
ATOM 1844 N N . PHE A 1 228 ? 11.619 -4.079 -14.101 1.00 96.06 228 PHE A N 1
ATOM 1845 C CA . PHE A 1 228 ? 12.043 -2.691 -13.924 1.00 96.06 228 PHE A CA 1
ATOM 1846 C C . PHE A 1 228 ? 10.977 -1.848 -13.217 1.00 96.06 228 PHE A C 1
ATOM 1848 O O . PHE A 1 228 ? 11.296 -1.065 -12.316 1.00 96.06 228 PHE A O 1
ATOM 1855 N N . SER A 1 229 ? 9.703 -2.024 -13.589 1.00 97.12 229 SER A N 1
ATOM 1856 C CA . SER A 1 229 ? 8.592 -1.305 -12.958 1.00 97.12 229 SER A CA 1
ATOM 1857 C C . SER A 1 229 ? 8.463 -1.649 -11.470 1.00 97.12 229 SER A C 1
ATOM 1859 O O . SER A 1 229 ? 8.252 -0.749 -10.657 1.00 97.12 229 SER A O 1
ATOM 1861 N N . GLN A 1 230 ? 8.700 -2.911 -11.090 1.00 98.31 230 GLN A N 1
ATOM 1862 C CA . GLN A 1 230 ? 8.649 -3.360 -9.697 1.00 98.31 230 GLN A CA 1
ATOM 1863 C C . GLN A 1 230 ? 9.790 -2.791 -8.848 1.00 98.31 230 GLN A C 1
ATOM 1865 O O . GLN A 1 230 ? 9.551 -2.371 -7.718 1.00 98.31 230 GLN A O 1
ATOM 1870 N N . ILE A 1 231 ? 11.009 -2.668 -9.385 1.00 97.81 231 ILE A N 1
ATOM 1871 C CA . ILE A 1 231 ? 12.104 -1.957 -8.694 1.00 97.81 231 ILE A CA 1
ATOM 1872 C C . ILE A 1 231 ? 11.734 -0.480 -8.499 1.00 97.81 231 ILE A C 1
ATOM 1874 O O . ILE A 1 231 ? 11.964 0.093 -7.432 1.00 97.81 231 ILE A O 1
ATOM 1878 N N . GLY A 1 232 ? 11.116 0.119 -9.524 1.00 97.31 232 GLY A N 1
ATOM 1879 C CA . GLY A 1 232 ? 10.502 1.443 -9.480 1.00 97.31 232 GLY A CA 1
ATOM 1880 C C . GLY A 1 232 ? 9.554 1.618 -8.295 1.00 97.31 232 GLY A C 1
ATOM 1881 O O . GLY A 1 232 ? 9.750 2.514 -7.472 1.00 97.31 232 GLY A O 1
ATOM 1882 N N . PHE A 1 233 ? 8.562 0.733 -8.218 1.00 98.31 233 PHE A N 1
ATOM 1883 C CA . PHE A 1 233 ? 7.534 0.705 -7.185 1.00 98.31 233 PHE A CA 1
ATOM 1884 C C . PHE A 1 233 ? 8.113 0.470 -5.787 1.00 98.31 233 PHE A C 1
ATOM 1886 O O . PHE A 1 233 ? 7.761 1.186 -4.849 1.00 98.31 233 PHE A O 1
ATOM 1893 N N . ILE A 1 234 ? 9.046 -0.477 -5.646 1.00 98.69 234 ILE A N 1
ATOM 1894 C CA . ILE A 1 234 ? 9.701 -0.767 -4.370 1.00 98.69 234 ILE A CA 1
ATOM 1895 C C . ILE A 1 234 ? 10.401 0.476 -3.829 1.00 98.69 234 ILE A C 1
ATOM 1897 O O . ILE A 1 234 ? 10.144 0.875 -2.701 1.00 98.69 234 ILE A O 1
ATOM 1901 N N . ASP A 1 235 ? 11.272 1.105 -4.610 1.00 97.62 235 ASP A N 1
ATOM 1902 C CA . ASP A 1 235 ? 12.137 2.169 -4.096 1.00 97.62 235 ASP A CA 1
ATOM 1903 C C . ASP A 1 235 ? 11.379 3.480 -3.819 1.00 97.62 235 ASP A C 1
ATOM 1905 O O . ASP A 1 235 ? 11.622 4.129 -2.796 1.00 97.62 235 ASP A O 1
ATOM 1909 N N . PHE A 1 236 ? 10.430 3.851 -4.690 1.00 97.25 236 PHE A N 1
ATOM 1910 C CA . PHE A 1 236 ? 9.727 5.135 -4.586 1.00 97.25 236 PHE A CA 1
ATOM 1911 C C . PHE A 1 236 ? 8.402 5.086 -3.823 1.00 97.25 236 PHE A C 1
ATOM 1913 O O . PHE A 1 236 ? 7.976 6.128 -3.329 1.00 97.25 236 PHE A O 1
ATOM 1920 N N . PHE A 1 237 ? 7.754 3.924 -3.717 1.00 98.06 237 PHE A N 1
ATOM 1921 C CA . PHE A 1 237 ? 6.415 3.817 -3.131 1.00 98.06 237 PHE A CA 1
ATOM 1922 C C . PHE A 1 237 ? 6.378 2.867 -1.932 1.00 98.06 237 PHE A C 1
ATOM 1924 O O . PHE A 1 237 ? 6.051 3.280 -0.821 1.00 98.06 237 PHE A O 1
ATOM 1931 N N . ALA A 1 238 ? 6.780 1.605 -2.102 1.00 98.56 238 ALA A N 1
ATOM 1932 C CA . ALA A 1 238 ? 6.660 0.619 -1.027 1.00 98.56 238 ALA A CA 1
ATOM 1933 C C . ALA A 1 238 ? 7.680 0.844 0.104 1.00 98.56 238 ALA A C 1
ATOM 1935 O O . ALA A 1 238 ? 7.315 0.839 1.278 1.00 98.56 238 ALA A O 1
ATOM 1936 N N . ALA A 1 239 ? 8.955 1.080 -0.218 1.00 98.62 239 ALA A N 1
ATOM 1937 C CA . ALA A 1 239 ? 10.027 1.203 0.768 1.00 98.62 239 ALA A CA 1
ATOM 1938 C C . ALA A 1 239 ? 9.833 2.360 1.759 1.00 98.62 239 ALA A C 1
ATOM 1940 O O . ALA A 1 239 ? 10.027 2.121 2.951 1.00 98.62 239 ALA A O 1
ATOM 1941 N N . PRO A 1 240 ? 9.428 3.584 1.353 1.00 98.62 240 PRO A N 1
ATOM 1942 C CA . PRO A 1 240 ? 9.102 4.644 2.308 1.00 98.62 240 PRO A CA 1
ATOM 1943 C C . PRO A 1 240 ? 8.070 4.214 3.360 1.00 98.62 240 PRO A C 1
ATOM 1945 O O . PRO A 1 240 ? 8.276 4.460 4.550 1.00 98.62 240 PRO A O 1
ATOM 1948 N N . LEU A 1 241 ? 7.007 3.519 2.939 1.00 98.69 241 LEU A N 1
ATOM 1949 C CA . LEU A 1 241 ? 5.967 3.012 3.833 1.00 98.69 241 LEU A CA 1
ATOM 1950 C C . LEU A 1 241 ? 6.472 1.870 4.720 1.00 98.69 241 LEU A C 1
ATOM 1952 O O . LEU A 1 241 ? 6.271 1.914 5.931 1.00 98.69 241 LEU A O 1
ATOM 1956 N N . VAL A 1 242 ? 7.173 0.886 4.148 1.00 98.62 242 VAL A N 1
ATOM 1957 C CA . VAL A 1 242 ? 7.751 -0.242 4.897 1.00 98.62 242 VAL A CA 1
ATOM 1958 C C . VAL A 1 242 ? 8.730 0.256 5.956 1.00 98.62 242 VAL A C 1
ATOM 1960 O O . VAL A 1 242 ? 8.661 -0.174 7.104 1.00 98.62 242 VAL A O 1
ATOM 1963 N N . PHE A 1 243 ? 9.610 1.198 5.615 1.00 98.44 243 PHE A N 1
ATOM 1964 C CA . PHE A 1 243 ? 10.602 1.727 6.550 1.00 98.44 243 PHE A CA 1
ATOM 1965 C C . PHE A 1 243 ? 9.955 2.531 7.675 1.00 98.44 243 PHE A C 1
ATOM 1967 O O . PHE A 1 243 ? 10.333 2.371 8.836 1.00 98.44 243 PHE A O 1
ATOM 1974 N N . ALA A 1 244 ? 8.960 3.362 7.352 1.00 98.25 244 ALA A N 1
ATOM 1975 C CA . ALA A 1 244 ? 8.208 4.102 8.358 1.00 98.25 244 ALA A CA 1
ATOM 1976 C C . ALA A 1 244 ? 7.434 3.151 9.286 1.00 98.25 244 ALA A C 1
ATOM 1978 O O . ALA A 1 244 ? 7.479 3.317 10.502 1.00 98.25 244 ALA A O 1
ATOM 1979 N N . MET A 1 245 ? 6.796 2.116 8.731 1.00 97.81 245 MET A N 1
ATOM 1980 C CA . MET A 1 245 ? 6.066 1.115 9.507 1.00 97.81 245 MET A CA 1
ATOM 1981 C C . MET A 1 245 ? 6.996 0.321 10.427 1.00 97.81 245 MET A C 1
ATOM 1983 O O . MET A 1 245 ? 6.716 0.201 11.612 1.00 97.81 245 MET A O 1
ATOM 1987 N N . VAL A 1 246 ? 8.131 -0.168 9.926 1.00 96.25 246 VAL A N 1
ATOM 1988 C CA . VAL A 1 246 ? 9.097 -0.961 10.708 1.00 96.25 246 VAL A CA 1
ATOM 1989 C C . VAL A 1 246 ? 9.785 -0.123 11.781 1.00 96.25 246 VAL A C 1
ATOM 1991 O O . VAL A 1 246 ? 10.090 -0.634 12.852 1.00 96.25 246 VAL A O 1
ATOM 1994 N N . ARG A 1 247 ? 9.983 1.181 11.559 1.00 95.31 247 ARG A N 1
ATOM 1995 C CA . ARG A 1 247 ? 10.455 2.080 12.621 1.00 95.31 247 ARG A CA 1
ATOM 1996 C C . ARG A 1 247 ? 9.492 2.113 13.815 1.00 95.31 247 ARG A C 1
ATOM 1998 O O . ARG A 1 247 ? 9.949 2.208 14.949 1.00 95.31 247 ARG A O 1
ATOM 2005 N N . VAL A 1 248 ? 8.184 2.048 13.562 1.00 95.44 248 VAL A N 1
ATOM 2006 C CA . VAL A 1 248 ? 7.137 2.041 14.599 1.00 95.44 248 VAL A CA 1
ATOM 2007 C C . VAL A 1 248 ? 6.894 0.632 15.156 1.00 95.44 248 VAL A C 1
ATOM 2009 O O . VAL A 1 248 ? 6.682 0.457 16.352 1.00 95.44 248 VAL A O 1
ATOM 2012 N N . LEU A 1 249 ? 6.943 -0.383 14.294 1.00 93.69 249 LEU A N 1
ATOM 2013 C CA . LEU A 1 249 ? 6.709 -1.794 14.588 1.00 93.69 249 LEU A CA 1
ATOM 2014 C C . LEU A 1 249 ? 7.985 -2.599 14.315 1.00 93.69 249 LEU A C 1
ATOM 2016 O O . LEU A 1 249 ? 8.040 -3.411 13.391 1.00 93.69 249 LEU A O 1
ATOM 2020 N N . SER A 1 250 ? 9.013 -2.382 15.131 1.00 90.50 250 SER A N 1
ATOM 2021 C CA . SER A 1 250 ? 10.344 -2.981 14.954 1.00 90.50 250 SER A CA 1
ATOM 2022 C C . SER A 1 250 ? 10.391 -4.512 14.882 1.00 90.50 250 SER A C 1
ATOM 2024 O O . SER A 1 250 ? 11.261 -5.019 14.173 1.00 90.50 250 SER A O 1
ATOM 2026 N N . PRO A 1 251 ? 9.461 -5.293 15.473 1.00 90.25 251 PRO A N 1
ATOM 2027 C CA . PRO A 1 251 ? 9.428 -6.740 15.236 1.00 90.25 251 PRO A CA 1
ATOM 2028 C C . PRO A 1 251 ? 9.161 -7.144 13.782 1.00 90.25 251 PRO A C 1
ATOM 2030 O O . PRO A 1 251 ? 9.401 -8.289 13.421 1.00 90.25 251 PRO A O 1
ATOM 2033 N N . LEU A 1 252 ? 8.712 -6.219 12.927 1.00 92.88 252 LEU A N 1
ATOM 2034 C CA . LEU A 1 252 ? 8.546 -6.443 11.490 1.00 92.88 252 LEU A CA 1
ATOM 2035 C C . LEU A 1 252 ? 9.847 -6.249 10.688 1.00 92.88 252 LEU A C 1
ATOM 2037 O O . LEU A 1 252 ? 9.802 -6.200 9.461 1.00 92.88 252 LEU A O 1
ATOM 2041 N N . ALA A 1 253 ? 11.005 -6.124 11.344 1.00 93.19 253 ALA A N 1
ATOM 2042 C CA . ALA A 1 253 ? 12.295 -5.873 10.697 1.00 93.19 253 ALA A CA 1
ATOM 2043 C C . ALA A 1 253 ? 12.641 -6.854 9.563 1.00 93.19 253 ALA A C 1
ATOM 2045 O O . ALA A 1 253 ? 13.226 -6.447 8.560 1.00 93.19 253 ALA A O 1
ATOM 2046 N N . GLU A 1 254 ? 12.227 -8.117 9.668 1.00 94.00 254 GLU A N 1
ATOM 2047 C CA . GLU A 1 254 ? 12.427 -9.122 8.614 1.00 94.00 254 GLU A CA 1
ATOM 2048 C C . GLU A 1 254 ? 11.748 -8.757 7.281 1.00 94.00 254 GLU A C 1
ATOM 2050 O O . GLU A 1 254 ? 12.227 -9.144 6.216 1.00 94.00 254 GLU A O 1
ATOM 2055 N N . LEU A 1 255 ? 10.685 -7.943 7.304 1.00 97.19 255 LEU A N 1
ATOM 2056 C CA . LEU A 1 255 ? 10.025 -7.464 6.087 1.00 97.19 255 LEU A CA 1
ATOM 2057 C C . LEU A 1 255 ? 10.922 -6.511 5.290 1.00 97.19 255 LEU A C 1
ATOM 2059 O O . LEU A 1 255 ? 10.835 -6.477 4.064 1.00 97.19 255 LEU A O 1
ATOM 2063 N N . VAL A 1 256 ? 11.810 -5.765 5.960 1.00 98.00 256 VAL A N 1
ATOM 2064 C CA . VAL A 1 256 ? 12.824 -4.932 5.293 1.00 98.00 256 VAL A CA 1
ATOM 2065 C C . VAL A 1 256 ? 13.832 -5.819 4.576 1.00 98.00 256 VAL A C 1
ATOM 2067 O O . VAL A 1 256 ? 14.139 -5.572 3.414 1.00 98.00 256 VAL A O 1
ATOM 2070 N N . GLU A 1 257 ? 14.317 -6.872 5.239 1.00 95.88 257 GLU A N 1
ATOM 2071 C CA . GLU A 1 257 ? 15.246 -7.830 4.630 1.00 95.88 257 GLU A CA 1
ATOM 2072 C C . GLU A 1 257 ? 14.609 -8.498 3.400 1.00 95.88 257 GLU A C 1
ATOM 2074 O O . GLU A 1 257 ? 15.231 -8.553 2.336 1.00 95.88 257 GLU A O 1
ATOM 2079 N N . GLN A 1 258 ? 13.342 -8.916 3.502 1.00 98.44 258 GLN A N 1
ATOM 2080 C CA . GLN A 1 258 ? 12.597 -9.500 2.384 1.00 98.44 258 GLN A CA 1
ATOM 2081 C C . GLN A 1 258 ? 12.378 -8.502 1.235 1.00 98.44 258 GLN A C 1
ATOM 2083 O O . GLN A 1 258 ? 12.524 -8.879 0.072 1.00 98.44 258 GLN A O 1
ATOM 2088 N N . LEU A 1 259 ? 12.077 -7.230 1.533 1.00 98.69 259 LEU A N 1
ATOM 2089 C CA . LEU A 1 259 ? 11.933 -6.174 0.523 1.00 98.69 259 LEU A CA 1
ATOM 2090 C C . LEU A 1 259 ? 13.215 -6.010 -0.303 1.00 98.69 259 LEU A C 1
ATOM 2092 O O . LEU A 1 259 ? 13.168 -5.936 -1.530 1.00 98.69 259 LEU A O 1
ATOM 2096 N N . ILE A 1 260 ? 14.364 -5.972 0.378 1.00 98.50 260 ILE A N 1
ATOM 2097 C CA . ILE A 1 260 ? 15.684 -5.851 -0.248 1.00 98.50 260 ILE A CA 1
ATOM 2098 C C . ILE A 1 260 ? 16.026 -7.094 -1.072 1.00 98.50 260 ILE A C 1
ATOM 2100 O O . ILE A 1 260 ? 16.529 -6.973 -2.192 1.00 98.50 260 ILE A O 1
ATOM 2104 N N . ALA A 1 261 ? 15.734 -8.288 -0.549 1.00 98.56 261 ALA A N 1
ATOM 2105 C CA . ALA A 1 261 ? 15.924 -9.533 -1.283 1.00 98.56 261 ALA A CA 1
ATOM 2106 C C . ALA A 1 261 ? 15.095 -9.546 -2.579 1.00 98.56 261 ALA A C 1
ATOM 2108 O O . ALA A 1 261 ? 15.620 -9.875 -3.642 1.00 98.56 261 ALA A O 1
ATOM 2109 N N . ASN A 1 262 ? 13.837 -9.101 -2.516 1.00 98.75 262 ASN A N 1
ATOM 2110 C CA . ASN A 1 262 ? 12.965 -9.002 -3.684 1.00 98.75 262 ASN A CA 1
ATOM 2111 C C . ASN A 1 262 ? 13.446 -7.944 -4.685 1.00 98.75 262 ASN A C 1
ATOM 2113 O O . ASN A 1 262 ? 13.413 -8.196 -5.885 1.00 98.75 262 ASN A O 1
ATOM 2117 N N . ALA A 1 263 ? 13.940 -6.788 -4.227 1.00 98.69 263 ALA A N 1
ATOM 2118 C CA . ALA A 1 263 ? 14.518 -5.773 -5.111 1.00 98.69 263 ALA A CA 1
ATOM 2119 C C . ALA A 1 263 ? 15.728 -6.314 -5.894 1.00 98.69 263 ALA A C 1
ATOM 2121 O O . ALA A 1 263 ? 15.845 -6.086 -7.099 1.00 98.69 263 ALA A O 1
ATOM 2122 N N . ASN A 1 264 ? 16.599 -7.078 -5.226 1.00 98.25 264 ASN A N 1
ATOM 2123 C CA . ASN A 1 264 ? 17.724 -7.755 -5.869 1.00 98.25 264 ASN A CA 1
ATOM 2124 C C . ASN A 1 264 ? 17.265 -8.835 -6.856 1.00 98.25 264 ASN A C 1
ATOM 2126 O O . ASN A 1 264 ? 17.795 -8.907 -7.963 1.00 98.25 264 ASN A O 1
ATOM 2130 N N . ALA A 1 265 ? 16.277 -9.653 -6.484 1.00 98.25 265 ALA A N 1
ATOM 2131 C CA . ALA A 1 265 ? 15.728 -10.685 -7.359 1.00 98.25 265 ALA A CA 1
ATOM 2132 C C . ALA A 1 265 ? 15.115 -10.078 -8.632 1.00 98.25 265 ALA A C 1
ATOM 2134 O O . ALA A 1 265 ? 15.445 -10.513 -9.733 1.00 98.25 265 ALA A O 1
ATOM 2135 N N . TRP A 1 266 ? 14.338 -8.997 -8.508 1.00 98.31 266 TRP A N 1
ATOM 2136 C CA . TRP A 1 266 ? 13.831 -8.254 -9.663 1.00 98.31 266 TRP A CA 1
ATOM 2137 C C . TRP A 1 266 ? 14.946 -7.687 -10.544 1.00 98.31 266 TRP A C 1
ATOM 2139 O O . TRP A 1 266 ? 14.832 -7.730 -11.765 1.00 98.31 266 TRP A O 1
ATOM 2149 N N . ALA A 1 267 ? 16.043 -7.192 -9.965 1.00 96.94 267 ALA A N 1
ATOM 2150 C CA . ALA A 1 267 ? 17.176 -6.722 -10.760 1.00 96.94 267 ALA A CA 1
ATOM 2151 C C . ALA A 1 267 ? 17.810 -7.856 -11.587 1.00 96.94 267 ALA A C 1
ATOM 2153 O O . ALA A 1 267 ? 18.202 -7.628 -12.733 1.00 96.94 267 ALA A O 1
ATOM 2154 N N . GLN A 1 268 ? 17.873 -9.080 -11.048 1.00 94.94 268 GLN A N 1
ATOM 2155 C CA . GLN A 1 268 ? 18.356 -10.246 -11.796 1.00 94.94 268 GLN A CA 1
ATOM 2156 C C . GLN A 1 268 ? 17.385 -10.678 -12.902 1.00 94.94 268 GLN A C 1
ATOM 2158 O O . GLN A 1 268 ? 17.833 -10.929 -14.020 1.00 94.94 268 GLN A O 1
ATOM 2163 N N . GLU A 1 269 ? 16.077 -10.713 -12.625 1.00 95.50 269 GLU A N 1
ATOM 2164 C CA . GLU A 1 269 ? 15.046 -10.976 -13.645 1.00 95.50 269 GLU A CA 1
ATOM 2165 C C . GLU A 1 269 ? 15.170 -9.972 -14.793 1.00 95.50 269 GLU A C 1
ATOM 2167 O O . GLU A 1 269 ? 15.301 -10.361 -15.953 1.00 95.50 269 GLU A O 1
ATOM 2172 N N . TRP A 1 270 ? 15.274 -8.682 -14.465 1.00 96.00 270 TRP A N 1
ATOM 2173 C CA . TRP A 1 270 ? 15.446 -7.629 -15.458 1.00 96.00 270 TRP A CA 1
ATOM 2174 C C . TRP A 1 270 ? 16.699 -7.831 -16.314 1.00 96.00 270 TRP A C 1
ATOM 2176 O O . TRP A 1 270 ? 16.626 -7.716 -17.535 1.00 96.00 270 TRP A O 1
ATOM 2186 N N . ARG A 1 271 ? 17.837 -8.193 -15.706 1.00 93.56 271 ARG A N 1
ATOM 2187 C CA . ARG A 1 271 ? 19.067 -8.506 -16.451 1.00 93.56 271 ARG A CA 1
ATOM 2188 C C . ARG A 1 271 ? 18.861 -9.656 -17.435 1.00 93.56 271 ARG A C 1
ATOM 2190 O O . ARG A 1 271 ? 19.400 -9.608 -18.537 1.00 93.56 271 ARG A O 1
ATOM 2197 N N . SER A 1 272 ? 18.117 -10.684 -17.030 1.00 89.00 272 SER A N 1
ATOM 2198 C CA . SER A 1 272 ? 17.863 -11.862 -17.863 1.00 89.00 272 SER A CA 1
ATOM 2199 C C . SER A 1 272 ? 16.890 -11.591 -19.016 1.00 89.00 272 SER A C 1
ATOM 2201 O O . SER A 1 272 ? 17.042 -12.176 -20.084 1.00 89.00 272 SER A O 1
ATOM 2203 N N . GLU A 1 273 ? 15.926 -10.688 -18.820 1.00 87.31 273 GLU A N 1
ATOM 2204 C CA . GLU A 1 273 ? 14.867 -10.391 -19.790 1.00 87.31 273 GLU A CA 1
ATOM 2205 C C . GLU A 1 273 ? 15.230 -9.255 -20.757 1.00 87.31 273 GLU A C 1
ATOM 2207 O O . GLU A 1 273 ? 14.868 -9.296 -21.931 1.00 87.31 273 GLU A O 1
ATOM 2212 N N . ALA A 1 274 ? 15.908 -8.211 -20.274 1.00 78.25 274 ALA A N 1
ATOM 2213 C CA . ALA A 1 274 ? 15.939 -6.918 -20.956 1.00 78.25 274 ALA A CA 1
ATOM 2214 C C . ALA A 1 274 ? 17.053 -6.754 -22.004 1.00 78.25 274 ALA A C 1
ATOM 2216 O O . ALA A 1 274 ? 17.164 -5.672 -22.574 1.00 78.25 274 ALA A O 1
ATOM 2217 N N . ASN A 1 275 ? 17.891 -7.770 -22.266 1.00 79.44 275 ASN A N 1
ATOM 2218 C CA . ASN A 1 275 ? 19.128 -7.618 -23.060 1.00 79.44 275 ASN A CA 1
ATOM 2219 C C . ASN A 1 275 ? 19.929 -6.353 -22.664 1.00 79.44 275 ASN A C 1
ATOM 2221 O O . ASN A 1 275 ? 20.541 -5.702 -23.512 1.00 79.44 275 ASN A O 1
ATOM 2225 N N . ALA A 1 276 ? 19.874 -5.980 -21.381 1.00 81.25 276 ALA A N 1
ATOM 2226 C CA . ALA A 1 276 ? 20.420 -4.725 -20.891 1.00 81.25 276 ALA A CA 1
ATOM 2227 C C . ALA A 1 276 ? 21.943 -4.708 -21.039 1.00 81.25 276 ALA A C 1
ATOM 2229 O O . ALA A 1 276 ? 22.622 -5.708 -20.784 1.00 81.25 276 ALA A O 1
ATOM 2230 N N . SER A 1 277 ? 22.488 -3.553 -21.411 1.00 89.06 277 SER A N 1
ATOM 2231 C CA . SER A 1 277 ? 23.931 -3.344 -21.394 1.00 89.06 277 SER A CA 1
ATOM 2232 C C . SER A 1 277 ? 24.481 -3.430 -19.964 1.00 89.06 277 SER A C 1
ATOM 2234 O O . SER A 1 277 ? 23.781 -3.175 -18.978 1.00 89.06 277 SER A O 1
ATOM 2236 N N . GLU A 1 278 ? 25.771 -3.751 -19.839 1.00 89.38 278 GLU A N 1
ATOM 2237 C CA . GLU A 1 278 ? 26.444 -3.778 -18.533 1.00 89.38 278 GLU A CA 1
ATOM 2238 C C . GLU A 1 278 ? 26.372 -2.418 -17.815 1.00 89.38 278 GLU A C 1
ATOM 2240 O O . GLU A 1 278 ? 26.287 -2.376 -16.589 1.00 89.38 278 GLU A O 1
ATOM 2245 N N . GLU A 1 279 ? 26.342 -1.306 -18.557 1.00 93.25 279 GLU A N 1
ATOM 2246 C CA . GLU A 1 279 ? 26.191 0.040 -17.994 1.00 93.25 279 GLU A CA 1
ATOM 2247 C C . GLU A 1 279 ? 24.796 0.264 -17.391 1.00 93.25 279 GLU A C 1
ATOM 2249 O O . GLU A 1 279 ? 24.676 0.724 -16.253 1.00 93.25 279 GLU A O 1
ATOM 2254 N N . GLU A 1 280 ? 23.727 -0.097 -18.106 1.00 93.25 280 GLU A N 1
ATOM 2255 C CA . GLU A 1 280 ? 22.361 0.061 -17.594 1.00 93.25 280 GLU A CA 1
ATOM 2256 C C . GLU A 1 280 ? 22.124 -0.822 -16.364 1.00 93.25 280 GLU A C 1
ATOM 2258 O O . GLU A 1 280 ? 21.549 -0.370 -15.368 1.00 93.25 280 GLU A O 1
ATOM 2263 N N . PHE A 1 281 ? 22.633 -2.057 -16.388 1.00 94.00 281 PHE A N 1
ATOM 2264 C CA . PHE A 1 281 ? 22.580 -2.945 -15.231 1.00 94.00 281 PHE A CA 1
ATOM 2265 C C . PHE A 1 281 ? 23.393 -2.411 -14.051 1.00 94.00 281 PHE A C 1
ATOM 2267 O O . PHE A 1 281 ? 22.920 -2.442 -12.912 1.00 94.00 281 PHE A O 1
ATOM 2274 N N . HIS A 1 282 ? 24.576 -1.846 -14.301 1.00 94.44 282 HIS A N 1
ATOM 2275 C CA . HIS A 1 282 ? 25.363 -1.188 -13.265 1.00 94.44 282 HIS A CA 1
ATOM 2276 C C . HIS A 1 282 ? 24.589 -0.038 -12.603 1.00 94.44 282 HIS A C 1
ATOM 2278 O O . HIS A 1 282 ? 24.514 0.027 -11.373 1.00 94.44 282 HIS A O 1
ATOM 2284 N N . ASN A 1 283 ? 23.958 0.829 -13.398 1.00 95.25 283 ASN A N 1
ATOM 2285 C CA . ASN A 1 283 ? 23.164 1.958 -12.908 1.00 95.25 283 ASN A CA 1
ATOM 2286 C C . ASN A 1 283 ? 21.955 1.502 -12.075 1.00 95.25 283 ASN A C 1
ATOM 2288 O O . ASN A 1 283 ? 21.678 2.067 -11.010 1.00 95.25 283 ASN A O 1
ATOM 2292 N N . LEU A 1 284 ? 21.265 0.444 -12.511 1.00 95.12 284 LEU A N 1
ATOM 2293 C CA . LEU A 1 284 ? 20.173 -0.159 -11.748 1.00 95.12 284 LEU A CA 1
ATOM 2294 C C . LEU A 1 284 ? 20.666 -0.722 -10.409 1.00 95.12 284 LEU A C 1
ATOM 2296 O O . LEU A 1 284 ? 20.077 -0.445 -9.364 1.00 95.12 284 LEU A O 1
ATOM 2300 N N . MET A 1 285 ? 21.781 -1.452 -10.408 1.00 96.19 285 MET A N 1
ATOM 2301 C CA . MET A 1 285 ? 22.347 -2.006 -9.179 1.00 96.19 285 MET A CA 1
ATOM 2302 C C . MET A 1 285 ? 22.828 -0.920 -8.213 1.00 96.19 285 MET A C 1
ATOM 2304 O O . MET 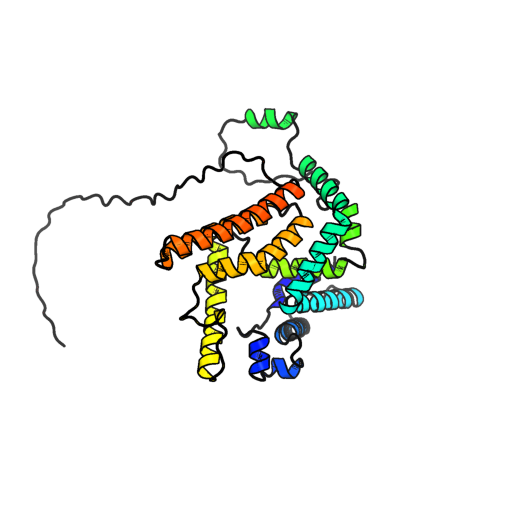A 1 285 ? 22.686 -1.085 -7.003 1.00 96.19 285 MET A O 1
ATOM 2308 N N . GLN A 1 286 ? 23.335 0.220 -8.695 1.00 96.81 286 GLN A N 1
ATOM 2309 C CA . GLN A 1 286 ? 23.630 1.364 -7.822 1.00 96.81 286 GLN A CA 1
ATOM 2310 C C . GLN A 1 286 ? 22.375 1.893 -7.117 1.00 96.81 286 GLN A C 1
ATOM 2312 O O . GLN A 1 286 ? 22.441 2.311 -5.960 1.00 96.81 286 GLN A O 1
ATOM 2317 N N . ARG A 1 287 ? 21.225 1.878 -7.795 1.00 95.50 287 ARG A N 1
ATOM 2318 C CA . ARG A 1 287 ? 19.945 2.265 -7.197 1.00 95.50 287 ARG A CA 1
ATOM 2319 C C . ARG A 1 287 ? 19.508 1.279 -6.115 1.00 95.50 287 ARG A C 1
ATOM 2321 O O . ARG A 1 287 ? 19.154 1.722 -5.026 1.00 95.50 287 ARG A O 1
ATOM 2328 N N . VAL A 1 288 ? 19.609 -0.026 -6.377 1.00 97.44 288 VAL A N 1
ATOM 2329 C CA . VAL A 1 288 ? 19.319 -1.073 -5.380 1.00 97.44 288 VAL A CA 1
ATOM 2330 C C . VAL A 1 288 ? 20.243 -0.941 -4.163 1.00 97.44 288 VAL A C 1
ATOM 2332 O O . VAL A 1 288 ? 19.761 -0.961 -3.037 1.00 97.44 288 VAL A O 1
ATOM 2335 N N . ARG A 1 289 ? 21.539 -0.670 -4.360 1.00 97.81 289 ARG A N 1
ATOM 2336 C CA . ARG A 1 289 ? 22.488 -0.438 -3.254 1.00 97.81 289 ARG A CA 1
ATOM 2337 C C . ARG A 1 289 ? 22.107 0.744 -2.363 1.00 97.81 289 ARG A C 1
ATOM 2339 O O . ARG A 1 289 ? 22.176 0.639 -1.147 1.00 97.81 289 ARG A O 1
ATOM 2346 N N . ARG A 1 290 ? 21.630 1.857 -2.933 1.00 97.88 290 ARG A N 1
ATOM 2347 C CA . ARG A 1 290 ? 21.130 2.984 -2.118 1.00 97.88 290 ARG A CA 1
ATOM 2348 C C . ARG A 1 290 ? 19.929 2.588 -1.257 1.00 97.88 290 ARG A C 1
ATOM 2350 O O . ARG A 1 290 ? 19.770 3.099 -0.148 1.00 97.88 290 ARG A O 1
ATOM 2357 N N . LEU A 1 291 ? 19.073 1.703 -1.764 1.00 97.75 291 LEU A N 1
ATOM 2358 C CA . LEU A 1 291 ? 17.960 1.152 -0.997 1.00 97.75 291 LEU A CA 1
ATOM 2359 C C . LEU A 1 291 ? 18.463 0.229 0.130 1.00 97.75 291 LEU A C 1
ATOM 2361 O O . LEU A 1 291 ? 17.973 0.334 1.255 1.00 97.75 291 LEU A O 1
ATOM 2365 N N . GLU A 1 292 ? 19.474 -0.603 -0.139 1.00 98.00 292 GLU A N 1
ATOM 2366 C CA . GLU A 1 292 ? 20.160 -1.438 0.860 1.00 98.00 292 GLU A CA 1
ATOM 2367 C C . GLU A 1 292 ? 20.786 -0.604 1.983 1.00 98.00 292 GLU A C 1
ATOM 2369 O O . GLU A 1 292 ? 20.604 -0.926 3.156 1.00 98.00 292 GLU A O 1
ATOM 2374 N N . ASP A 1 293 ? 21.462 0.497 1.650 1.00 97.75 293 ASP A N 1
ATOM 2375 C CA . ASP A 1 293 ? 22.085 1.387 2.634 1.00 97.75 293 ASP A CA 1
ATOM 2376 C C . ASP A 1 293 ? 21.039 2.014 3.571 1.00 97.75 293 ASP A C 1
ATOM 2378 O O . ASP A 1 293 ? 21.216 2.043 4.794 1.00 97.75 293 ASP A O 1
ATOM 2382 N N . ARG A 1 294 ? 19.901 2.462 3.018 1.00 97.50 294 ARG A N 1
ATOM 2383 C CA . ARG A 1 294 ? 18.766 2.981 3.804 1.00 97.50 294 ARG A CA 1
ATOM 2384 C C . ARG A 1 294 ? 18.184 1.908 4.729 1.00 97.50 294 ARG A C 1
ATOM 2386 O O . ARG A 1 294 ? 17.906 2.196 5.894 1.00 97.50 294 ARG A O 1
ATOM 2393 N N . ALA A 1 295 ? 18.025 0.681 4.231 1.00 97.31 295 ALA A N 1
ATOM 2394 C CA . ALA A 1 295 ? 17.557 -0.455 5.020 1.00 97.31 295 ALA A CA 1
ATOM 2395 C C . ALA A 1 295 ? 18.533 -0.807 6.155 1.00 97.31 295 ALA A C 1
ATOM 2397 O O . ALA A 1 295 ? 18.118 -0.951 7.304 1.00 97.31 295 ALA A O 1
ATOM 2398 N N . ALA A 1 296 ? 19.834 -0.879 5.866 1.00 96.00 296 ALA A N 1
ATOM 2399 C CA . ALA A 1 296 ? 20.867 -1.162 6.857 1.00 96.00 296 ALA A CA 1
ATOM 2400 C C . ALA A 1 296 ? 20.908 -0.094 7.961 1.00 96.00 296 ALA A C 1
ATOM 2402 O O . ALA A 1 296 ? 21.023 -0.426 9.145 1.00 96.00 296 ALA A O 1
ATOM 2403 N N . HIS A 1 297 ? 20.757 1.182 7.591 1.00 95.19 297 HIS A N 1
ATOM 2404 C CA . HIS A 1 297 ? 20.645 2.271 8.556 1.00 95.19 297 HIS A CA 1
ATOM 2405 C C . HIS A 1 297 ? 19.428 2.089 9.475 1.00 95.19 297 HIS A C 1
ATOM 2407 O O . HIS A 1 297 ? 19.580 2.128 10.696 1.00 95.19 297 HIS A O 1
ATOM 2413 N N . LEU A 1 298 ? 18.244 1.810 8.918 1.00 94.56 298 LEU A N 1
ATOM 2414 C CA . LEU A 1 298 ? 17.031 1.560 9.701 1.00 94.56 298 LEU A CA 1
ATOM 2415 C C . LEU A 1 298 ? 17.192 0.372 10.662 1.00 94.56 298 LEU A C 1
ATOM 2417 O O . LEU A 1 298 ? 16.849 0.484 11.838 1.00 94.56 298 LEU A O 1
ATOM 2421 N N . LEU A 1 299 ? 17.722 -0.755 10.184 1.00 92.50 299 LEU A N 1
ATOM 2422 C CA . LEU A 1 299 ? 17.931 -1.954 11.002 1.00 92.50 299 LEU A CA 1
ATOM 2423 C C . LEU A 1 299 ? 18.947 -1.715 12.126 1.00 92.50 299 LEU A C 1
ATOM 2425 O O . LEU A 1 299 ? 18.809 -2.272 13.214 1.00 92.50 299 LEU A O 1
ATOM 2429 N N . THR A 1 300 ? 19.937 -0.853 11.889 1.00 90.44 300 THR A N 1
ATOM 2430 C CA . THR A 1 300 ? 20.890 -0.421 12.920 1.00 90.44 300 THR A CA 1
ATOM 2431 C C . THR A 1 300 ? 20.201 0.451 13.967 1.00 90.44 300 THR A C 1
ATOM 2433 O O . THR A 1 300 ? 20.318 0.178 15.158 1.00 90.44 300 THR A O 1
ATOM 2436 N N . VAL A 1 301 ? 19.444 1.465 13.532 1.00 86.25 301 VAL A N 1
ATOM 2437 C CA . VAL A 1 301 ? 18.729 2.393 14.425 1.00 86.25 301 VAL A CA 1
ATOM 2438 C C . VAL A 1 301 ? 17.669 1.680 15.257 1.00 86.25 301 VAL A C 1
ATOM 2440 O O . VAL A 1 301 ? 17.470 2.037 16.404 1.00 86.25 301 VAL A O 1
ATOM 2443 N N . THR A 1 302 ? 17.012 0.660 14.711 1.00 85.00 302 THR A N 1
ATOM 2444 C CA . THR A 1 302 ? 15.997 -0.134 15.423 1.00 85.00 302 THR A CA 1
ATOM 2445 C C . THR A 1 302 ? 16.594 -1.302 16.211 1.00 85.00 302 THR A C 1
ATOM 2447 O O . THR A 1 302 ? 15.849 -2.166 16.663 1.00 85.00 302 THR A O 1
ATOM 2450 N N . GLY A 1 303 ? 17.923 -1.425 16.319 1.00 81.62 303 GLY A N 1
ATOM 2451 C CA . GLY A 1 303 ? 18.579 -2.551 17.004 1.00 81.62 303 GLY A CA 1
ATOM 2452 C C . GLY A 1 303 ? 18.238 -3.940 16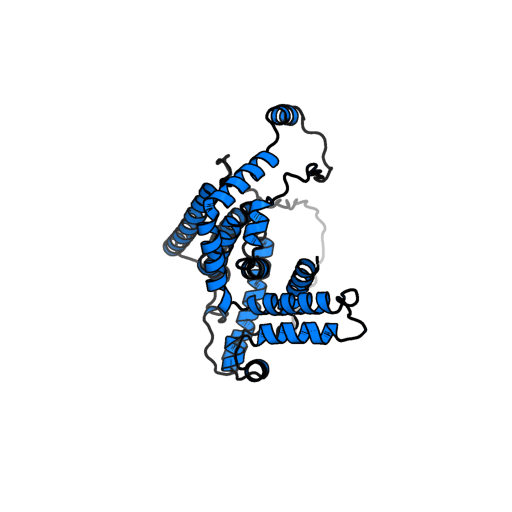.436 1.00 81.62 303 GLY A C 1
ATOM 2453 O O . GLY A 1 303 ? 18.511 -4.953 17.077 1.00 81.62 303 GLY A O 1
ATOM 2454 N N . SER A 1 304 ? 17.629 -3.994 15.249 1.00 79.12 304 SER A N 1
ATOM 2455 C CA . SER A 1 304 ? 17.074 -5.205 14.635 1.00 79.12 304 SER A CA 1
ATOM 2456 C C . SER A 1 304 ? 18.013 -5.835 13.607 1.00 79.12 304 SER A C 1
ATOM 2458 O O . SER A 1 304 ? 17.734 -6.913 13.089 1.00 79.12 304 SER A O 1
ATOM 2460 N N . GLY A 1 305 ? 19.153 -5.198 13.328 1.00 66.06 305 GLY A N 1
ATOM 2461 C CA . GLY A 1 305 ? 20.194 -5.773 12.487 1.00 66.06 305 GLY A CA 1
ATOM 2462 C C . GLY A 1 305 ? 20.743 -7.064 13.094 1.00 66.06 305 GLY A C 1
ATOM 2463 O O . GLY A 1 305 ? 21.345 -7.056 14.172 1.00 66.06 305 GLY A O 1
ATOM 2464 N N . ARG A 1 306 ? 20.600 -8.186 12.379 1.00 57.88 306 ARG A N 1
ATOM 2465 C CA . ARG A 1 306 ? 21.395 -9.383 12.671 1.00 57.88 306 ARG A CA 1
ATOM 2466 C C . ARG A 1 306 ? 22.872 -8.990 12.574 1.00 57.88 306 ARG A C 1
ATOM 2468 O O . ARG A 1 306 ? 23.301 -8.439 11.558 1.00 57.88 306 ARG A O 1
ATOM 2475 N N . ARG A 1 307 ? 23.675 -9.270 13.614 1.00 44.56 307 ARG A N 1
ATOM 2476 C CA . ARG A 1 307 ? 25.143 -9.275 13.464 1.00 44.56 307 ARG A CA 1
ATOM 2477 C C . ARG A 1 307 ? 25.423 -10.131 12.235 1.00 44.56 307 ARG A C 1
ATOM 2479 O O . ARG A 1 307 ? 24.948 -11.259 12.215 1.00 44.56 307 ARG A O 1
ATOM 2486 N N . ARG A 1 308 ? 26.122 -9.591 11.228 1.00 34.91 308 ARG A N 1
ATOM 2487 C CA . ARG A 1 308 ? 26.525 -10.318 10.014 1.00 34.91 308 ARG A CA 1
ATOM 2488 C C . ARG A 1 308 ? 27.204 -11.640 10.406 1.00 34.91 308 ARG A C 1
ATOM 2490 O O . ARG A 1 308 ? 28.416 -11.685 10.578 1.00 34.91 308 ARG A O 1
ATOM 2497 N N . SER A 1 309 ? 26.436 -12.710 10.561 1.00 29.53 309 SER A N 1
ATOM 2498 C CA . SER A 1 309 ? 26.902 -14.068 10.363 1.00 29.53 309 SER A CA 1
ATOM 2499 C C . SER A 1 309 ? 26.762 -14.307 8.870 1.00 29.53 309 SER A C 1
ATOM 2501 O O . SER A 1 309 ? 25.718 -14.025 8.289 1.00 29.53 309 SER A O 1
ATOM 2503 N N . ASN A 1 310 ? 27.866 -14.698 8.240 1.00 28.58 310 ASN A N 1
ATOM 2504 C CA . ASN A 1 310 ? 28.005 -14.919 6.805 1.00 28.58 310 ASN A CA 1
ATOM 2505 C C . ASN A 1 310 ? 26.742 -15.530 6.177 1.00 28.58 310 ASN A C 1
ATOM 2507 O O . ASN A 1 310 ? 26.553 -16.744 6.206 1.00 28.58 310 ASN A O 1
ATOM 2511 N N . ILE A 1 311 ? 25.909 -14.694 5.551 1.00 30.72 311 ILE A N 1
ATOM 2512 C CA . ILE A 1 311 ? 24.962 -15.154 4.542 1.00 30.72 311 ILE A CA 1
ATOM 2513 C C . ILE A 1 311 ? 25.815 -15.407 3.305 1.00 30.72 311 ILE A C 1
ATOM 2515 O O . ILE A 1 311 ? 25.969 -14.567 2.422 1.00 30.72 311 ILE A O 1
ATOM 2519 N N . THR A 1 312 ? 26.448 -16.575 3.278 1.00 24.81 312 THR A N 1
ATOM 2520 C CA . THR A 1 312 ? 26.800 -17.197 2.015 1.00 24.81 312 THR A CA 1
ATOM 2521 C C . THR A 1 312 ? 25.469 -17.492 1.341 1.00 24.81 312 THR A C 1
ATOM 2523 O O . THR A 1 312 ? 24.756 -18.410 1.744 1.00 24.81 312 THR A O 1
ATOM 2526 N N . VAL A 1 313 ? 25.111 -16.679 0.347 1.00 29.75 313 VAL A N 1
ATOM 2527 C CA . VAL A 1 313 ? 24.100 -17.050 -0.642 1.00 29.75 313 VAL A CA 1
ATOM 2528 C C . VAL A 1 313 ? 24.611 -18.340 -1.270 1.00 29.75 313 VAL A C 1
ATOM 2530 O O . VAL A 1 313 ? 25.506 -18.336 -2.114 1.00 29.75 313 VAL A O 1
ATOM 2533 N N . THR A 1 314 ? 24.125 -19.474 -0.776 1.00 27.94 314 THR A N 1
ATOM 2534 C CA . THR A 1 314 ? 24.362 -20.752 -1.421 1.00 27.94 314 THR A CA 1
ATOM 2535 C C . THR A 1 314 ? 23.515 -20.737 -2.680 1.00 27.94 314 THR A C 1
ATOM 2537 O O . THR A 1 314 ? 22.304 -20.930 -2.654 1.00 27.94 314 THR A O 1
ATOM 2540 N N . ASN A 1 315 ? 24.172 -20.460 -3.804 1.00 32.44 315 ASN A N 1
ATOM 2541 C CA . ASN A 1 315 ? 23.664 -20.822 -5.116 1.00 32.44 315 ASN A CA 1
ATOM 2542 C C . ASN A 1 315 ? 23.502 -22.350 -5.131 1.00 32.44 315 ASN A C 1
ATOM 2544 O O . ASN A 1 315 ? 24.443 -23.089 -5.407 1.00 32.44 315 ASN A O 1
ATOM 2548 N N . SER A 1 316 ? 22.314 -22.825 -4.771 1.00 30.16 316 SER A N 1
ATOM 2549 C CA . SER A 1 316 ? 21.916 -24.223 -4.890 1.00 30.16 316 SER A CA 1
ATOM 2550 C C . SER A 1 316 ? 20.517 -24.297 -5.494 1.00 30.16 316 SER A C 1
ATOM 2552 O O . SER A 1 316 ? 19.558 -24.729 -4.862 1.00 30.16 316 SER A O 1
ATOM 2554 N N . MET A 1 317 ? 20.426 -23.917 -6.765 1.00 29.05 317 MET A N 1
ATOM 2555 C CA . MET A 1 317 ? 19.480 -24.529 -7.693 1.00 29.05 317 MET A CA 1
ATOM 2556 C C . MET A 1 317 ? 20.271 -25.165 -8.837 1.00 29.05 317 MET A C 1
ATOM 2558 O O . MET A 1 317 ? 20.241 -24.728 -9.981 1.00 29.05 317 MET A O 1
ATOM 2562 N N . ALA A 1 318 ? 21.005 -26.230 -8.512 1.00 28.34 318 ALA A N 1
ATOM 2563 C CA . ALA A 1 318 ? 21.261 -27.268 -9.495 1.00 28.34 318 ALA A CA 1
ATOM 2564 C C . ALA A 1 318 ? 19.972 -28.092 -9.599 1.00 28.34 318 ALA A C 1
ATOM 2566 O O . ALA A 1 318 ? 19.631 -28.855 -8.694 1.00 28.34 318 ALA A O 1
ATOM 2567 N N . LEU A 1 319 ? 19.230 -27.893 -10.687 1.00 30.41 319 LEU A N 1
ATOM 2568 C CA . LEU A 1 319 ? 18.137 -28.774 -11.091 1.00 30.41 319 LEU A CA 1
ATOM 2569 C C . LEU A 1 319 ? 18.632 -30.233 -11.054 1.00 30.41 319 LEU A C 1
ATOM 2571 O O . LEU A 1 319 ? 19.713 -30.509 -11.587 1.00 30.41 319 LEU A O 1
ATOM 2575 N N . PRO A 1 320 ? 17.877 -31.193 -10.489 1.00 27.73 320 PRO A N 1
ATOM 2576 C CA . PRO A 1 320 ? 18.210 -32.599 -10.635 1.00 27.73 320 PRO A CA 1
ATOM 2577 C C . PRO A 1 320 ? 18.126 -32.963 -12.118 1.00 27.73 320 PRO A C 1
ATOM 2579 O O . PRO A 1 320 ? 17.043 -33.122 -12.686 1.00 27.73 320 PRO A O 1
ATOM 2582 N N . GLY A 1 321 ? 19.289 -33.084 -12.757 1.00 26.19 321 GLY A N 1
ATOM 2583 C CA . GLY A 1 321 ? 19.412 -33.636 -14.092 1.00 26.19 321 GLY A CA 1
ATOM 2584 C C . GLY A 1 321 ? 18.805 -35.033 -14.106 1.00 26.19 321 GLY A C 1
ATOM 2585 O O . GLY A 1 321 ? 19.380 -35.981 -13.567 1.00 26.19 321 GLY A O 1
ATOM 2586 N N . ARG A 1 322 ? 17.639 -35.178 -14.741 1.00 28.33 322 ARG A N 1
ATOM 2587 C CA . ARG A 1 322 ? 17.156 -36.487 -15.172 1.00 28.33 322 ARG A CA 1
ATOM 2588 C C . ARG A 1 322 ? 18.155 -37.016 -16.196 1.00 28.33 322 ARG A C 1
ATOM 2590 O O . ARG A 1 322 ? 18.127 -36.645 -17.364 1.00 28.33 322 ARG A O 1
ATOM 2597 N N . ARG A 1 323 ? 19.052 -37.887 -15.732 1.00 26.06 323 ARG A N 1
ATOM 2598 C CA . ARG A 1 323 ? 19.835 -38.784 -16.581 1.00 26.06 323 ARG A CA 1
ATOM 2599 C C . ARG A 1 323 ? 18.861 -39.610 -17.421 1.00 26.06 323 ARG A C 1
ATOM 2601 O O . ARG A 1 323 ? 18.246 -40.546 -16.916 1.00 26.06 323 ARG A O 1
ATOM 2608 N N . ALA A 1 324 ? 18.744 -39.272 -18.701 1.00 27.77 324 ALA A N 1
ATOM 2609 C CA . ALA A 1 324 ? 18.269 -40.202 -19.710 1.00 27.77 324 ALA A CA 1
ATOM 2610 C C . ALA A 1 324 ? 19.300 -41.336 -19.799 1.00 27.77 324 ALA A C 1
ATOM 2612 O O . ALA A 1 324 ? 20.398 -41.167 -20.330 1.00 27.77 324 ALA A O 1
ATOM 2613 N N . SER A 1 325 ? 18.977 -42.473 -19.190 1.00 28.05 325 SER A N 1
ATOM 2614 C CA . SER A 1 325 ? 19.722 -43.710 -19.375 1.00 28.05 325 SER A CA 1
ATOM 2615 C C . SER A 1 325 ? 19.358 -44.266 -20.747 1.00 28.05 325 SER A C 1
ATOM 2617 O O . SER A 1 325 ? 18.248 -44.733 -20.985 1.00 28.05 325 SER A O 1
ATOM 2619 N N . TYR A 1 326 ? 20.320 -44.184 -21.662 1.00 24.38 326 TYR A N 1
ATOM 2620 C CA . TYR A 1 326 ? 20.367 -45.016 -22.852 1.00 24.38 326 TYR A CA 1
ATOM 2621 C C . TYR A 1 326 ? 20.394 -46.485 -22.416 1.00 24.38 326 TYR A C 1
ATOM 2623 O O . TYR A 1 326 ? 21.376 -46.945 -21.837 1.00 24.38 326 TYR A O 1
ATOM 2631 N N . LEU A 1 327 ? 19.335 -47.226 -22.727 1.00 28.39 327 LEU A N 1
ATOM 2632 C CA . LEU A 1 327 ? 19.393 -48.674 -22.871 1.00 28.39 327 LEU A CA 1
ATOM 2633 C C . LEU A 1 327 ? 18.975 -49.005 -24.297 1.00 28.39 327 LEU A C 1
ATOM 2635 O O . LEU A 1 327 ? 17.827 -48.818 -24.696 1.00 28.39 327 LEU A O 1
ATOM 2639 N N . GLY A 1 328 ? 19.961 -49.451 -25.073 1.00 23.16 328 GLY A N 1
ATOM 2640 C CA . GLY A 1 328 ? 19.746 -50.049 -26.376 1.00 23.16 328 GLY A CA 1
ATOM 2641 C C . GLY A 1 328 ? 18.948 -51.342 -26.237 1.00 23.16 328 GLY A C 1
ATOM 2642 O O . GLY A 1 328 ? 19.265 -52.201 -25.419 1.00 23.16 328 GLY A O 1
ATOM 2643 N N . GLY A 1 329 ? 17.923 -51.470 -27.070 1.00 25.58 329 GLY A N 1
ATOM 2644 C CA . GLY A 1 329 ? 17.118 -52.670 -27.222 1.00 25.58 329 GLY A CA 1
ATOM 2645 C C . GLY A 1 329 ? 16.574 -52.715 -28.640 1.00 25.58 329 GLY A C 1
ATOM 2646 O O . GLY A 1 329 ? 15.582 -52.073 -28.959 1.00 25.58 329 GLY A O 1
ATOM 2647 N N . SER A 1 330 ? 17.289 -53.435 -29.499 1.00 24.78 330 SER A N 1
ATOM 2648 C CA . SER A 1 330 ? 16.908 -53.782 -30.866 1.00 24.78 330 SER A CA 1
ATOM 2649 C C . SER A 1 330 ? 15.519 -54.429 -30.921 1.00 24.78 330 SER A C 1
ATOM 2651 O O . SER A 1 330 ? 15.325 -55.492 -30.335 1.00 24.78 330 SER A O 1
ATOM 2653 N N . ALA A 1 331 ? 14.611 -53.875 -31.727 1.00 28.77 331 ALA A N 1
ATOM 2654 C CA . ALA A 1 331 ? 13.549 -54.642 -32.371 1.00 28.77 331 ALA A CA 1
ATOM 2655 C C . ALA A 1 331 ? 13.139 -53.990 -33.703 1.00 28.77 331 ALA A C 1
ATOM 2657 O O . ALA A 1 331 ? 12.912 -52.791 -33.825 1.00 28.77 331 ALA A O 1
ATOM 2658 N N . THR A 1 332 ? 13.120 -54.839 -34.716 1.00 27.03 332 THR A N 1
ATOM 2659 C CA . THR A 1 332 ? 12.973 -54.623 -36.154 1.00 27.03 332 THR A CA 1
ATOM 2660 C C . THR A 1 332 ? 11.534 -54.403 -36.647 1.00 27.03 332 THR A C 1
ATOM 2662 O O . THR A 1 332 ? 10.624 -55.032 -36.120 1.00 27.03 332 THR A O 1
ATOM 2665 N N . ARG A 1 333 ? 11.422 -53.717 -37.808 1.00 26.36 333 ARG A N 1
ATOM 2666 C CA . ARG A 1 333 ? 10.315 -53.694 -38.811 1.00 26.36 333 ARG A CA 1
ATOM 2667 C C . ARG A 1 333 ? 9.027 -52.964 -38.368 1.00 26.36 333 ARG A C 1
ATOM 2669 O O . ARG A 1 333 ? 8.552 -53.159 -37.270 1.00 26.36 333 ARG A O 1
ATOM 2676 N N . SER A 1 334 ? 8.366 -52.127 -39.173 1.00 26.41 334 SER A N 1
ATOM 2677 C CA . SER A 1 334 ? 8.194 -52.106 -40.632 1.00 26.41 334 SER A CA 1
ATOM 2678 C C . SER A 1 334 ? 7.763 -50.708 -41.128 1.00 26.41 334 SER A C 1
ATOM 2680 O O . SER A 1 334 ? 7.258 -49.888 -40.368 1.00 26.41 334 SER A O 1
ATOM 2682 N N . ARG A 1 335 ? 8.019 -50.435 -42.414 1.00 26.89 335 ARG A N 1
ATOM 2683 C CA . ARG A 1 335 ? 7.700 -49.196 -43.145 1.00 26.89 335 ARG A CA 1
ATOM 2684 C C . ARG A 1 335 ? 6.263 -49.205 -43.688 1.00 26.89 335 ARG A C 1
ATOM 2686 O O . ARG A 1 335 ? 5.911 -50.147 -44.388 1.00 26.89 335 ARG A O 1
ATOM 2693 N N . SER A 1 336 ? 5.560 -48.082 -43.546 1.00 28.50 336 SER A N 1
ATOM 2694 C CA . SER A 1 336 ? 4.505 -47.571 -44.454 1.00 28.50 336 SER A CA 1
ATOM 2695 C C . SER A 1 336 ? 4.244 -46.105 -44.062 1.00 28.50 336 SER A C 1
ATOM 2697 O O . SER A 1 336 ? 3.757 -45.860 -42.967 1.00 28.50 336 SER A O 1
ATOM 2699 N N . ARG A 1 337 ? 4.807 -45.072 -44.707 1.00 28.64 337 ARG A N 1
ATOM 2700 C CA . ARG A 1 337 ? 4.445 -44.443 -45.998 1.00 28.64 337 ARG A CA 1
ATOM 2701 C C . ARG A 1 337 ? 2.936 -44.220 -46.186 1.00 28.64 337 ARG A C 1
ATOM 2703 O O . ARG A 1 337 ? 2.283 -45.121 -46.682 1.00 28.64 337 ARG A O 1
ATOM 2710 N N . LEU A 1 338 ? 2.466 -43.013 -45.856 1.00 29.61 338 LEU A N 1
ATOM 2711 C CA . LEU A 1 338 ? 1.305 -42.282 -46.406 1.00 29.61 338 LEU A CA 1
ATOM 2712 C C . LEU A 1 338 ? 1.592 -40.790 -46.106 1.00 29.61 338 LEU A C 1
ATOM 2714 O O . LEU A 1 338 ? 1.680 -40.426 -44.940 1.00 29.61 338 LEU A O 1
ATOM 2718 N N . SER A 1 339 ? 2.222 -40.027 -47.004 1.00 28.55 339 SER A N 1
ATOM 2719 C CA . SER A 1 339 ? 1.657 -39.228 -48.111 1.00 28.55 339 SER A CA 1
ATOM 2720 C C . SER A 1 339 ? 0.627 -38.173 -47.686 1.00 28.55 339 SER A C 1
ATOM 2722 O O . SER A 1 339 ? -0.444 -38.500 -47.190 1.00 28.55 339 SER A O 1
ATOM 2724 N N . LEU A 1 340 ? 1.031 -36.925 -47.941 1.00 29.38 340 LEU A N 1
ATOM 2725 C CA . LEU A 1 340 ? 0.258 -35.688 -48.029 1.00 29.38 340 LEU A CA 1
ATOM 2726 C C . LEU A 1 340 ? -0.992 -35.799 -48.911 1.00 29.38 340 LEU A C 1
ATOM 2728 O O . LEU A 1 340 ? -0.971 -36.554 -49.878 1.00 29.38 340 LEU A O 1
ATOM 2732 N N . GLU A 1 341 ? -1.972 -34.954 -48.576 1.00 29.81 341 GLU A N 1
ATOM 2733 C CA . GLU A 1 341 ? -3.014 -34.255 -49.367 1.00 29.81 341 GLU A CA 1
ATOM 2734 C C . GLU A 1 341 ? -4.200 -34.066 -48.396 1.00 29.81 341 GLU A C 1
ATOM 2736 O O . GLU A 1 341 ? -4.532 -34.992 -47.662 1.00 29.81 341 GLU A O 1
ATOM 2741 N N . SER A 1 342 ? -4.841 -32.913 -48.215 1.00 36.62 342 SER A N 1
ATOM 2742 C CA . SER A 1 342 ? -4.959 -31.648 -48.950 1.00 36.62 342 SER A CA 1
ATOM 2743 C C . SER A 1 342 ? -5.504 -30.589 -47.991 1.00 36.62 342 SER A C 1
ATOM 2745 O O . SER A 1 342 ? -6.354 -30.994 -47.160 1.00 36.62 342 SER A O 1
#

Organism: NCBI:txid327968